Protein AF-A0A7S3XA42-F1 (afdb_monomer_lite)

Foldseek 3Di:
DDPPPPPPDDDFDDDDDDPDDDDDDDDDDDDDDDDDDPCVVVVVVVVVVLVVLVVVLVVLVVVLLVLLVVCVQVLNDDPVSVVVNVVSSVVNCVSDPDQQQLAQEAADPNVQPDDDPDPVPPDDDDDGGDQGNPAAKGWRSHDPDVVVSVVQVDQFKGWDTWMWHDDPHWKIKTKTKIATPCVVVDPPPPDDGIDIDIWIWTWHDPDSPDIDTHTDD

InterPro domains:
  IPR006843 Plastid lipid-associated protein/fibrillin conserved domain [PF04755] (119-216)
  IPR039633 Plastid-lipid-associated protein [PTHR31906] (11-215)

pLDDT: mean 70.9, std 21.38, range [19.89, 92.75]

Secondary structure (DSSP, 8-state):
-------------------------------------TTHHHHHHHHHHHHHHHHHHHHHHHHHHHHHHHTGGGTT--HHHHHHHHHHHHHHHHHS--S-TTTTSTT-TTTTT----SSTTSS---TT-PPPTT-EEEE------HHHHHGGG-SSEEEEEEEEEEETTTEEEEEEEEEEGGGGGS-TTSS-S-EEEEEEEEEEEEETTEEEEEE--

Sequence (217 aa):
MLITIVLTSTFVIPPLTPPCLQCRRASDCSLRVDDVPDGATDAVTESRDSLKAALERDALKGRLLRVCAACNRGFGASALDRASVDSLLDRLCRVDPCEEPTAGVTGSDAAERWVGRGLESAGWSDGTVANGPLDGVWRLVYTNATDVLSLDVNPVAGVGPISQEISLPDRVVNVIEFYPRALSLLPAGALPTTTRVRVGTRARARSPSRVGLTFET

Structure (mmCIF, N/CA/C/O backbone):
data_AF-A0A7S3XA42-F1
#
_entry.id   AF-A0A7S3XA42-F1
#
loop_
_atom_site.group_PDB
_atom_site.id
_atom_site.type_symbol
_atom_site.label_atom_id
_atom_site.label_alt_id
_atom_site.label_comp_id
_atom_site.label_asym_id
_atom_site.label_entity_id
_atom_site.label_seq_id
_atom_site.pdbx_PDB_ins_code
_atom_site.Cartn_x
_atom_site.Cartn_y
_atom_site.Cartn_z
_atom_site.occupancy
_atom_site.B_iso_or_equiv
_atom_site.auth_seq_id
_atom_site.auth_comp_id
_atom_site.auth_asym_id
_atom_site.auth_atom_id
_atom_site.pdbx_PDB_model_num
ATOM 1 N N . MET A 1 1 ? 4.410 -16.253 19.389 1.00 21.62 1 MET A N 1
ATOM 2 C CA . MET A 1 1 ? 3.315 -15.752 18.533 1.00 21.62 1 MET A CA 1
ATOM 3 C C . MET A 1 1 ? 3.965 -14.914 17.438 1.00 21.62 1 MET A C 1
ATOM 5 O O . MET A 1 1 ? 4.343 -13.781 17.691 1.00 21.62 1 MET A O 1
ATOM 9 N N . LEU A 1 2 ? 4.278 -15.539 16.297 1.00 19.89 2 LEU A N 1
ATOM 10 C CA . LEU A 1 2 ? 5.000 -14.905 15.188 1.00 19.89 2 LEU A CA 1
ATOM 11 C C . LEU A 1 2 ? 4.008 -14.034 14.408 1.00 19.89 2 LEU A C 1
ATOM 13 O O . LEU A 1 2 ? 3.182 -14.569 13.672 1.00 19.89 2 LEU A O 1
ATOM 17 N N . ILE A 1 3 ? 4.081 -12.712 14.554 1.00 21.81 3 ILE A N 1
ATOM 18 C CA . ILE A 1 3 ? 3.452 -11.805 13.590 1.00 21.81 3 ILE A CA 1
ATOM 19 C C . ILE A 1 3 ? 4.395 -11.777 12.388 1.00 21.81 3 ILE A C 1
ATOM 21 O O . ILE A 1 3 ? 5.352 -11.007 12.331 1.00 21.81 3 ILE A O 1
ATOM 25 N N . THR A 1 4 ? 4.187 -12.722 11.475 1.00 21.78 4 THR A N 1
ATOM 26 C CA . THR A 1 4 ? 4.874 -12.735 10.187 1.00 21.78 4 THR A CA 1
ATOM 27 C C . THR A 1 4 ? 4.132 -11.746 9.305 1.00 21.78 4 THR A C 1
ATOM 29 O O . THR A 1 4 ? 3.176 -12.129 8.641 1.00 21.78 4 THR A O 1
ATOM 32 N N . ILE A 1 5 ? 4.554 -10.480 9.302 1.00 27.75 5 ILE A N 1
ATOM 33 C CA . ILE A 1 5 ? 4.110 -9.528 8.279 1.00 27.75 5 ILE A CA 1
ATOM 34 C C . ILE A 1 5 ? 4.778 -9.976 6.977 1.00 27.75 5 ILE A C 1
ATOM 36 O O . ILE A 1 5 ? 5.885 -9.560 6.634 1.00 27.75 5 ILE A O 1
ATOM 40 N N . VAL A 1 6 ? 4.152 -10.939 6.299 1.00 24.28 6 VAL A N 1
ATOM 41 C CA . VAL A 1 6 ? 4.523 -11.321 4.943 1.00 24.28 6 VAL A CA 1
ATOM 42 C C . VAL A 1 6 ? 4.111 -10.142 4.074 1.00 24.28 6 VAL A C 1
ATOM 44 O O . VAL A 1 6 ? 2.935 -9.964 3.775 1.00 24.28 6 VAL A O 1
ATOM 47 N N . LEU A 1 7 ? 5.082 -9.318 3.688 1.00 31.20 7 LEU A N 1
ATOM 48 C CA . LEU A 1 7 ? 4.930 -8.361 2.597 1.00 31.20 7 LEU A CA 1
ATOM 49 C C . LEU A 1 7 ? 4.778 -9.165 1.296 1.00 31.20 7 LEU A C 1
ATOM 51 O O . LEU A 1 7 ? 5.714 -9.307 0.512 1.00 31.20 7 LEU A O 1
ATOM 55 N N . THR A 1 8 ? 3.608 -9.771 1.086 1.00 24.09 8 THR A N 1
ATOM 56 C CA . THR A 1 8 ? 3.192 -10.242 -0.232 1.00 24.09 8 THR A CA 1
ATOM 57 C C . THR A 1 8 ? 2.897 -9.006 -1.063 1.00 24.09 8 THR A C 1
ATOM 59 O O . THR A 1 8 ? 1.792 -8.483 -1.011 1.00 24.09 8 THR A O 1
ATOM 62 N N . SER A 1 9 ? 3.924 -8.526 -1.767 1.00 25.98 9 SER A N 1
ATOM 63 C CA . SER A 1 9 ? 3.833 -7.647 -2.937 1.00 25.98 9 SER A CA 1
ATOM 64 C C . SER A 1 9 ? 2.698 -6.612 -2.870 1.00 25.98 9 SER A C 1
ATOM 66 O O . SER A 1 9 ? 1.770 -6.618 -3.673 1.00 25.98 9 SER A O 1
ATOM 68 N N . THR A 1 10 ? 2.734 -5.723 -1.878 1.00 30.64 10 THR A N 1
ATOM 69 C CA . THR A 1 10 ? 1.810 -4.587 -1.847 1.00 30.64 10 THR A CA 1
ATOM 70 C C . THR A 1 10 ? 2.440 -3.480 -2.671 1.00 30.64 10 THR A C 1
ATOM 72 O O . THR A 1 10 ? 3.454 -2.918 -2.273 1.00 30.64 10 THR A O 1
ATOM 75 N N . PHE A 1 11 ? 1.884 -3.209 -3.848 1.00 31.48 11 PHE A N 1
ATOM 76 C CA . PHE A 1 11 ? 2.375 -2.164 -4.737 1.00 31.48 11 PHE A CA 1
ATOM 77 C C . PHE A 1 11 ? 2.282 -0.795 -4.055 1.00 31.48 11 PHE A C 1
ATOM 79 O O . PHE A 1 11 ? 1.278 -0.450 -3.426 1.00 31.48 11 PHE A O 1
ATOM 86 N N . VAL A 1 12 ? 3.369 -0.041 -4.165 1.00 39.38 12 VAL A N 1
ATOM 87 C CA . VAL A 1 12 ? 3.705 1.062 -3.272 1.00 39.38 12 VAL A CA 1
ATOM 88 C C . VAL A 1 12 ? 3.665 2.383 -4.038 1.00 39.38 12 VAL A C 1
ATOM 90 O O . VAL A 1 12 ? 4.156 2.456 -5.164 1.00 39.38 12 VAL A O 1
ATOM 93 N N . ILE A 1 13 ? 3.049 3.425 -3.471 1.00 30.12 13 ILE A N 1
ATOM 94 C CA . ILE A 1 13 ? 2.950 4.742 -4.119 1.00 30.12 13 ILE A CA 1
ATOM 95 C C . ILE A 1 13 ? 3.491 5.819 -3.163 1.00 30.12 13 ILE A C 1
ATOM 97 O O . ILE A 1 13 ? 2.940 5.961 -2.068 1.00 30.12 13 ILE A O 1
ATOM 101 N N . PRO A 1 14 ? 4.548 6.566 -3.543 1.00 31.27 14 PRO A N 1
ATOM 102 C CA . PRO A 1 14 ? 5.053 7.697 -2.763 1.00 31.27 14 PRO A CA 1
ATOM 103 C C . PRO A 1 14 ? 4.055 8.877 -2.756 1.00 31.27 14 PRO A C 1
ATOM 105 O O . PRO A 1 14 ? 3.145 8.928 -3.591 1.00 31.27 14 PRO A O 1
ATOM 108 N N . PRO A 1 15 ? 4.178 9.831 -1.812 1.00 29.17 15 PRO A N 1
ATOM 109 C CA . PRO A 1 15 ? 3.245 10.948 -1.681 1.00 29.17 15 PRO A CA 1
ATOM 110 C C . PRO A 1 15 ? 3.231 11.852 -2.926 1.00 29.17 15 PRO A C 1
ATOM 112 O O . PRO A 1 15 ? 4.264 12.320 -3.393 1.00 29.17 15 PRO A O 1
ATOM 115 N N . LEU A 1 16 ? 2.025 12.126 -3.434 1.00 27.78 16 LEU A N 1
ATOM 116 C CA . LEU A 1 16 ? 1.767 13.084 -4.508 1.00 27.78 16 LEU A CA 1
ATOM 117 C C . LEU A 1 16 ? 1.800 14.515 -3.952 1.00 27.78 16 LEU A C 1
ATOM 119 O O . LEU A 1 16 ? 0.832 14.963 -3.335 1.00 27.78 16 LEU A O 1
ATOM 123 N N . THR A 1 17 ? 2.868 15.259 -4.222 1.00 28.89 17 THR A N 1
ATOM 124 C CA . THR A 1 17 ? 2.806 16.726 -4.315 1.00 28.89 17 THR A CA 1
ATOM 125 C C . THR A 1 17 ? 2.560 17.104 -5.779 1.00 28.89 17 THR A C 1
ATOM 127 O O . THR A 1 17 ? 3.207 16.549 -6.668 1.00 28.89 17 THR A O 1
ATOM 130 N N . PRO A 1 18 ? 1.616 18.013 -6.081 1.00 27.61 18 PRO A N 1
ATOM 131 C CA . PRO A 1 18 ? 1.285 18.350 -7.460 1.00 27.61 18 PRO A CA 1
ATOM 132 C C . PRO A 1 18 ? 2.381 19.239 -8.065 1.00 27.61 18 PRO A C 1
ATOM 134 O O . PRO A 1 18 ? 2.732 20.249 -7.451 1.00 27.61 18 PRO A O 1
ATOM 137 N N . PRO A 1 19 ? 2.890 18.971 -9.280 1.00 31.61 19 PRO A N 1
ATOM 138 C CA . PRO A 1 19 ? 3.575 20.008 -10.022 1.00 31.61 19 PRO A CA 1
ATOM 139 C C . PRO A 1 19 ? 2.515 20.931 -10.625 1.00 31.61 19 PRO A C 1
ATOM 141 O O . PRO A 1 19 ? 1.762 20.569 -11.532 1.00 31.61 19 PRO A O 1
ATOM 144 N N . CYS A 1 20 ? 2.451 22.145 -10.089 1.00 24.27 20 CYS A N 1
ATOM 145 C CA . CYS A 1 20 ? 1.827 23.278 -10.747 1.00 24.27 20 CYS A CA 1
ATOM 146 C C . CYS A 1 20 ? 2.429 23.397 -12.156 1.00 24.27 20 CYS A C 1
ATOM 148 O O . CYS A 1 20 ? 3.615 23.684 -12.315 1.00 24.27 20 CYS A O 1
ATOM 150 N N . LEU A 1 21 ? 1.609 23.148 -13.176 1.00 26.91 21 LEU A N 1
ATOM 151 C CA . LEU A 1 21 ? 1.912 23.438 -14.573 1.00 26.91 21 LEU A CA 1
ATOM 152 C C . LEU A 1 21 ? 2.218 24.930 -14.711 1.00 26.91 21 LEU A C 1
ATOM 154 O O . LEU A 1 21 ? 1.308 25.758 -14.717 1.00 26.91 21 LEU A O 1
ATOM 158 N N . GLN A 1 22 ? 3.493 25.281 -14.845 1.00 28.38 22 GLN A N 1
ATOM 159 C CA . GLN A 1 22 ? 3.887 26.618 -15.260 1.00 28.38 22 GLN A CA 1
ATOM 160 C C . GLN A 1 22 ? 4.203 26.576 -16.753 1.00 28.38 22 GLN A C 1
ATOM 162 O O . GLN A 1 22 ? 5.289 26.192 -17.185 1.00 28.38 22 GLN A O 1
ATOM 167 N N . CYS A 1 23 ? 3.187 26.933 -17.540 1.00 26.86 23 CYS A N 1
ATOM 168 C CA . CYS A 1 23 ? 3.267 27.159 -18.976 1.00 26.86 23 CYS A CA 1
ATOM 169 C C . CYS A 1 23 ? 4.465 28.053 -19.324 1.00 26.86 23 CYS A C 1
ATOM 171 O O . CYS A 1 23 ? 4.468 29.243 -19.001 1.00 26.86 23 CYS A O 1
ATOM 173 N N . ARG A 1 24 ? 5.442 27.523 -20.064 1.00 29.02 24 ARG A N 1
ATOM 174 C CA . ARG A 1 24 ? 6.318 28.350 -20.900 1.00 29.02 24 ARG A CA 1
ATOM 175 C C . ARG A 1 24 ? 5.766 28.332 -22.321 1.00 29.02 24 ARG A C 1
ATOM 177 O O . ARG A 1 24 ? 5.721 27.289 -22.963 1.00 29.02 24 ARG A O 1
ATOM 184 N N . ARG A 1 25 ? 5.299 29.500 -22.775 1.00 32.44 25 ARG A N 1
ATOM 185 C CA . ARG A 1 25 ? 4.942 29.778 -24.172 1.00 32.44 25 ARG A CA 1
ATOM 186 C C . ARG A 1 25 ? 6.129 29.423 -25.071 1.00 32.44 25 ARG A C 1
ATOM 188 O O . ARG A 1 25 ? 7.202 29.994 -24.900 1.00 32.44 25 ARG A O 1
ATOM 195 N N . ALA A 1 26 ? 5.916 28.530 -26.031 1.00 34.66 26 ALA A N 1
ATOM 196 C CA . ALA A 1 26 ? 6.776 28.418 -27.197 1.00 34.66 26 ALA A CA 1
ATOM 197 C C . ALA A 1 26 ? 6.323 29.487 -28.202 1.00 34.66 26 ALA A C 1
ATOM 199 O O . ALA A 1 26 ? 5.218 29.400 -28.733 1.00 34.66 26 ALA A O 1
ATOM 200 N N . SER A 1 27 ? 7.144 30.516 -28.405 1.00 41.78 27 SER A N 1
ATOM 201 C CA . SER A 1 27 ? 7.043 31.389 -29.574 1.00 41.78 27 SER A CA 1
ATOM 202 C C . SER A 1 27 ? 8.108 30.964 -30.578 1.00 41.78 27 SER A C 1
ATOM 204 O O . SER A 1 27 ? 9.285 30.911 -30.237 1.00 41.78 27 SER A O 1
ATOM 206 N N . ASP A 1 28 ? 7.621 30.650 -31.777 1.00 41.75 28 ASP A N 1
ATOM 207 C CA . ASP A 1 28 ? 8.270 30.670 -33.087 1.00 41.75 28 ASP A CA 1
ATOM 208 C C . ASP A 1 28 ? 9.678 30.087 -33.231 1.00 41.75 28 ASP A C 1
ATOM 210 O O . ASP A 1 28 ? 10.680 30.787 -33.125 1.00 41.75 28 ASP A O 1
ATOM 214 N N . CYS A 1 29 ? 9.722 28.833 -33.689 1.00 32.19 29 CYS A N 1
ATOM 215 C CA . CYS A 1 29 ? 10.783 28.352 -34.570 1.00 32.19 29 CYS A CA 1
ATOM 216 C C . CYS A 1 29 ? 10.153 27.560 -35.725 1.00 32.19 29 CYS A C 1
ATOM 218 O O . CYS A 1 29 ? 9.750 26.410 -35.569 1.00 32.19 29 CYS A O 1
ATOM 220 N N . SER A 1 30 ? 10.066 28.196 -36.895 1.00 43.03 30 SER A N 1
ATOM 221 C CA . SER A 1 30 ? 9.793 27.539 -38.177 1.00 43.03 30 SER A CA 1
ATOM 222 C C . SER A 1 30 ? 10.995 26.662 -38.547 1.00 43.03 30 SER A C 1
ATOM 224 O O . SER A 1 30 ? 11.994 27.170 -39.060 1.00 43.03 30 SER A O 1
ATOM 226 N N . LEU A 1 31 ? 10.905 25.357 -38.297 1.00 36.78 31 LEU A N 1
ATOM 227 C CA . LEU A 1 31 ? 11.882 24.370 -38.758 1.00 36.78 31 LEU A CA 1
ATOM 228 C C . LEU A 1 31 ? 11.494 23.875 -40.155 1.00 36.78 31 LEU A C 1
ATOM 230 O O . LEU A 1 31 ? 10.422 23.306 -40.355 1.00 36.78 31 LEU A O 1
ATOM 234 N N . ARG A 1 32 ? 12.381 24.129 -41.122 1.00 46.41 32 ARG A N 1
ATOM 235 C CA . ARG A 1 32 ? 12.355 23.490 -42.438 1.00 46.41 32 ARG A CA 1
ATOM 236 C C . ARG A 1 32 ? 12.608 21.992 -42.262 1.00 46.41 32 ARG A C 1
ATOM 238 O O . ARG A 1 32 ? 13.453 21.601 -41.461 1.00 46.41 32 ARG A O 1
ATOM 245 N N . VAL A 1 33 ? 11.840 21.187 -42.989 1.00 49.00 33 VAL A N 1
ATOM 246 C CA . VAL A 1 33 ? 11.991 19.732 -43.052 1.00 49.00 33 VAL A CA 1
ATOM 247 C C . VAL A 1 33 ? 13.059 19.441 -44.099 1.00 49.00 33 VAL A C 1
ATOM 249 O O . VAL A 1 33 ? 12.748 19.393 -45.285 1.00 49.00 33 VAL A O 1
ATOM 252 N N . ASP A 1 34 ? 14.303 19.316 -43.652 1.00 47.53 34 ASP A N 1
ATOM 253 C CA . ASP A 1 34 ? 15.366 18.678 -44.426 1.00 47.53 34 ASP A CA 1
ATOM 254 C C . ASP A 1 34 ? 15.486 17.209 -43.974 1.00 47.53 34 ASP A C 1
ATOM 256 O O . ASP A 1 34 ? 15.201 16.881 -42.819 1.00 47.53 34 ASP A O 1
ATOM 260 N N . ASP A 1 35 ? 15.827 16.344 -44.929 1.00 53.81 35 ASP A N 1
ATOM 261 C CA . ASP A 1 35 ? 15.721 14.880 -44.931 1.00 53.81 35 ASP A CA 1
ATOM 262 C C . ASP A 1 35 ? 15.958 14.166 -43.585 1.00 53.81 35 ASP A C 1
ATOM 264 O O . ASP A 1 35 ? 17.008 14.283 -42.951 1.00 53.81 35 ASP A O 1
ATOM 268 N N . VAL A 1 36 ? 14.966 13.364 -43.176 1.00 54.94 36 VAL A N 1
ATOM 269 C CA . VAL A 1 36 ? 14.991 12.542 -41.959 1.00 54.94 36 VAL A CA 1
ATOM 270 C C . VAL A 1 36 ? 15.883 11.315 -42.202 1.00 54.94 36 VAL A C 1
ATOM 272 O O . VAL A 1 36 ? 15.534 10.485 -43.042 1.00 54.94 36 VAL A O 1
ATOM 275 N N . PRO A 1 37 ? 17.013 11.150 -41.487 1.00 55.47 37 PRO A N 1
ATOM 276 C CA . PRO A 1 37 ? 17.785 9.915 -41.546 1.00 55.47 37 PRO A CA 1
ATOM 277 C C . PRO A 1 37 ? 16.971 8.763 -40.938 1.00 55.47 37 PRO A C 1
ATOM 279 O O . PRO A 1 37 ? 16.331 8.939 -39.903 1.00 55.47 37 PRO A O 1
ATOM 282 N N . ASP A 1 38 ? 17.043 7.582 -41.553 1.00 57.44 38 ASP A N 1
ATOM 283 C CA . ASP A 1 38 ? 16.249 6.366 -41.265 1.00 57.44 38 ASP A CA 1
ATOM 284 C C . ASP A 1 38 ? 16.272 5.903 -39.782 1.00 57.44 38 ASP A C 1
ATOM 286 O O . ASP A 1 38 ? 15.418 5.145 -39.344 1.00 57.44 38 ASP A O 1
ATOM 290 N N . GLY A 1 39 ? 17.221 6.389 -38.967 1.00 57.53 39 GLY A N 1
ATOM 291 C CA . GLY A 1 39 ? 17.308 6.116 -37.521 1.00 57.53 39 GLY A CA 1
ATOM 292 C C . GLY A 1 39 ? 16.578 7.114 -36.605 1.00 57.53 39 GLY A C 1
ATOM 293 O O . GLY A 1 39 ? 16.476 6.886 -35.400 1.00 57.53 39 GLY A O 1
ATOM 294 N N . ALA A 1 40 ? 16.069 8.232 -37.129 1.00 58.44 40 ALA A N 1
ATOM 295 C CA . ALA A 1 40 ? 15.339 9.226 -36.334 1.00 58.44 40 ALA A CA 1
ATOM 296 C C . ALA A 1 40 ? 13.892 8.792 -36.029 1.00 58.44 40 ALA A C 1
ATOM 298 O O . ALA A 1 40 ? 13.313 9.216 -35.028 1.00 58.44 40 ALA A O 1
ATOM 299 N N . THR A 1 41 ? 13.311 7.919 -36.853 1.00 63.59 41 THR A N 1
ATOM 300 C CA . THR A 1 41 ? 11.976 7.339 -36.643 1.00 63.59 41 THR A CA 1
ATOM 301 C C . THR A 1 41 ? 11.934 6.363 -35.468 1.00 63.59 41 THR A C 1
ATOM 303 O O . THR A 1 41 ? 10.941 6.344 -34.734 1.00 63.59 41 THR A O 1
ATOM 306 N N . ASP A 1 42 ? 13.017 5.626 -35.225 1.00 74.00 42 ASP A N 1
ATOM 307 C CA . ASP A 1 42 ? 13.095 4.637 -34.144 1.00 74.00 42 ASP A CA 1
ATOM 308 C C . ASP A 1 42 ? 13.187 5.319 -32.772 1.00 74.00 42 ASP A C 1
ATOM 310 O O . ASP A 1 42 ? 12.373 5.051 -31.887 1.00 74.00 42 ASP A O 1
ATOM 314 N N . ALA A 1 43 ? 14.066 6.317 -32.626 1.00 77.00 43 ALA A N 1
ATOM 315 C CA . ALA A 1 43 ? 14.223 7.070 -31.376 1.00 77.00 43 ALA A CA 1
ATOM 316 C C . ALA A 1 43 ? 12.957 7.857 -30.972 1.00 77.00 43 ALA A C 1
ATOM 318 O O . ALA A 1 43 ? 12.613 7.963 -29.788 1.00 77.00 43 ALA A O 1
ATOM 319 N N . VAL A 1 44 ? 12.230 8.407 -31.953 1.00 83.06 44 VAL A N 1
ATOM 320 C CA . VAL A 1 44 ? 10.946 9.089 -31.716 1.00 83.06 44 VAL A CA 1
ATOM 321 C C . VAL A 1 44 ? 9.871 8.090 -31.282 1.00 83.06 44 VAL A C 1
ATOM 323 O O . VAL A 1 44 ? 9.076 8.394 -30.387 1.00 83.06 44 VAL A O 1
ATOM 326 N N . THR A 1 45 ? 9.858 6.891 -31.870 1.00 84.62 45 THR A N 1
ATOM 327 C CA . THR A 1 45 ? 8.913 5.825 -31.512 1.00 84.62 45 THR A CA 1
ATOM 328 C C . THR A 1 45 ? 9.165 5.321 -30.090 1.00 84.62 45 THR A C 1
ATOM 330 O O . THR A 1 45 ? 8.231 5.293 -29.288 1.00 84.62 45 THR A O 1
ATOM 333 N N . GLU A 1 46 ? 10.420 5.053 -29.726 1.00 83.50 46 GLU A N 1
ATOM 334 C CA . GLU A 1 46 ? 10.816 4.651 -28.368 1.00 83.50 46 GLU A CA 1
ATOM 335 C C . GLU A 1 46 ? 10.455 5.706 -27.312 1.00 83.50 46 GLU A C 1
ATOM 337 O O . GLU A 1 46 ? 9.910 5.385 -26.249 1.00 83.50 46 GLU A O 1
ATOM 342 N N . SER A 1 47 ? 10.702 6.985 -27.612 1.00 81.81 47 SER A N 1
ATOM 343 C CA . SER A 1 47 ? 10.365 8.098 -26.715 1.00 81.81 47 SER A CA 1
ATOM 344 C C . SER A 1 47 ? 8.854 8.212 -26.496 1.00 81.81 47 SER A C 1
ATOM 346 O O . SER A 1 47 ? 8.387 8.393 -25.367 1.00 81.81 47 SER A O 1
ATOM 348 N N . ARG A 1 48 ? 8.065 8.069 -27.568 1.00 85.50 48 ARG A N 1
ATOM 349 C CA . ARG A 1 48 ? 6.598 8.088 -27.507 1.00 85.50 48 ARG A CA 1
ATOM 350 C C . ARG A 1 48 ? 6.057 6.916 -26.693 1.00 85.50 48 ARG A C 1
ATOM 352 O O . ARG A 1 48 ? 5.153 7.107 -25.879 1.00 85.50 48 ARG A O 1
ATOM 359 N N . ASP A 1 49 ? 6.592 5.721 -26.906 1.00 86.06 49 ASP A N 1
ATOM 360 C CA . ASP A 1 49 ? 6.128 4.512 -26.232 1.00 86.06 49 ASP A CA 1
ATOM 361 C C . ASP A 1 49 ? 6.499 4.539 -24.738 1.00 86.06 49 ASP A C 1
ATOM 363 O O . ASP A 1 49 ? 5.668 4.209 -23.888 1.00 86.06 49 ASP A O 1
ATOM 367 N N . SER A 1 50 ? 7.676 5.076 -24.399 1.00 82.56 50 SER A N 1
ATOM 368 C CA . SER A 1 50 ? 8.094 5.339 -23.015 1.00 82.56 50 SER A CA 1
ATOM 369 C C . SER A 1 50 ? 7.173 6.338 -22.306 1.00 82.56 50 SER A C 1
ATOM 371 O O . SER A 1 50 ? 6.741 6.101 -21.173 1.00 82.56 50 SER A O 1
ATOM 373 N N . LEU A 1 51 ? 6.814 7.440 -22.977 1.00 84.69 51 LEU A N 1
ATOM 374 C CA . LEU A 1 51 ? 5.871 8.428 -22.446 1.00 84.69 51 LEU A CA 1
ATOM 375 C C . LEU A 1 51 ? 4.475 7.824 -22.252 1.00 84.69 51 LEU A C 1
ATOM 377 O O . LEU A 1 51 ? 3.839 8.042 -21.221 1.00 84.69 51 LEU A O 1
ATOM 381 N N . LYS A 1 52 ? 4.002 7.035 -23.220 1.00 88.75 52 LYS A N 1
ATOM 382 C CA . LYS A 1 52 ? 2.716 6.338 -23.136 1.00 88.75 52 LYS A CA 1
ATOM 383 C C . LYS A 1 52 ? 2.679 5.380 -21.943 1.00 88.75 52 LYS A C 1
ATOM 385 O O . LYS A 1 52 ? 1.706 5.402 -21.192 1.00 88.75 52 LYS A O 1
ATOM 390 N N . ALA A 1 53 ? 3.738 4.597 -21.735 1.00 84.88 53 ALA A N 1
ATOM 391 C CA . ALA A 1 53 ? 3.859 3.705 -20.585 1.00 84.88 53 ALA A CA 1
ATOM 392 C C . ALA A 1 53 ? 3.866 4.481 -19.257 1.00 84.88 53 ALA A C 1
ATOM 394 O O . ALA A 1 53 ? 3.235 4.057 -18.287 1.00 84.88 53 ALA A O 1
ATOM 395 N N . ALA A 1 54 ? 4.526 5.644 -19.210 1.00 84.12 54 ALA A N 1
ATOM 396 C CA . ALA A 1 54 ? 4.521 6.497 -18.026 1.00 84.12 54 ALA A CA 1
ATOM 397 C C . ALA A 1 54 ? 3.129 7.050 -17.696 1.00 84.12 54 ALA A C 1
ATOM 399 O O . ALA A 1 54 ? 2.685 6.950 -16.554 1.00 84.12 54 ALA A O 1
ATOM 400 N N . LEU A 1 55 ? 2.402 7.543 -18.699 1.00 87.69 55 LEU A N 1
ATOM 401 C CA . LEU A 1 55 ? 1.031 8.023 -18.521 1.00 87.69 55 LEU A CA 1
ATOM 402 C C . LEU A 1 55 ? 0.075 6.902 -18.096 1.00 87.69 55 LEU A C 1
ATOM 404 O O . LEU A 1 55 ? -0.778 7.113 -17.233 1.00 87.69 55 LEU A O 1
ATOM 408 N N . GLU A 1 56 ? 0.214 5.705 -18.674 1.00 89.94 56 GLU A N 1
ATOM 409 C CA . GLU A 1 56 ? -0.586 4.543 -18.278 1.00 89.94 56 GLU A CA 1
ATOM 410 C C . GLU A 1 56 ? -0.318 4.153 -16.821 1.00 89.94 56 GLU A C 1
ATOM 412 O O . GLU A 1 56 ? -1.261 3.956 -16.049 1.00 89.94 56 GLU A O 1
ATOM 417 N N . ARG A 1 57 ? 0.955 4.105 -16.419 1.00 86.88 57 ARG A N 1
ATOM 418 C CA . ARG A 1 57 ? 1.363 3.845 -15.036 1.00 86.88 57 ARG A CA 1
ATOM 419 C C . ARG A 1 57 ? 0.742 4.845 -14.067 1.00 86.88 57 ARG A C 1
ATOM 421 O O . ARG A 1 57 ? 0.169 4.435 -13.059 1.00 86.88 57 ARG A O 1
ATOM 428 N N . ASP A 1 58 ? 0.824 6.136 -14.367 1.00 87.50 58 ASP A N 1
ATOM 429 C CA . ASP A 1 58 ? 0.309 7.187 -13.488 1.00 87.50 58 ASP A CA 1
ATOM 430 C C . ASP A 1 58 ? -1.220 7.141 -13.390 1.00 87.50 58 ASP A C 1
ATOM 432 O O . ASP A 1 58 ? -1.788 7.284 -12.304 1.00 87.50 58 ASP A O 1
ATOM 436 N N . ALA A 1 59 ? -1.902 6.843 -14.500 1.00 90.56 59 ALA A N 1
ATOM 437 C CA . ALA A 1 59 ? -3.344 6.627 -14.512 1.00 90.56 59 ALA A CA 1
ATOM 438 C C . ALA A 1 59 ? -3.754 5.417 -13.654 1.00 90.56 59 ALA A C 1
ATOM 440 O O . ALA A 1 59 ? -4.741 5.488 -12.910 1.00 90.56 59 ALA A O 1
ATOM 441 N N . LEU A 1 60 ? -2.995 4.318 -13.720 1.00 88.25 60 LEU A N 1
ATOM 442 C CA . LEU A 1 60 ? -3.213 3.124 -12.902 1.00 88.25 60 LEU A CA 1
ATOM 443 C C . LEU A 1 60 ? -2.956 3.397 -11.416 1.00 88.25 60 LEU A C 1
ATOM 445 O O . LEU A 1 60 ? -3.813 3.066 -10.596 1.00 88.25 60 LEU A O 1
ATOM 449 N N . LYS A 1 61 ? -1.849 4.067 -11.069 1.00 87.69 61 LYS A N 1
ATOM 450 C CA . LYS A 1 61 ? -1.535 4.493 -9.691 1.00 87.69 61 LYS A CA 1
ATOM 451 C C . LYS A 1 61 ? -2.630 5.395 -9.128 1.00 87.69 61 LYS A C 1
ATOM 453 O O . LYS A 1 61 ? -3.142 5.147 -8.038 1.00 87.69 61 LYS A O 1
ATOM 458 N N . GLY A 1 62 ? -3.060 6.395 -9.897 1.00 88.25 62 GLY A N 1
ATOM 459 C CA . GLY A 1 62 ? -4.146 7.291 -9.506 1.00 88.25 62 GLY A CA 1
ATOM 460 C C . GLY A 1 62 ? -5.473 6.558 -9.293 1.00 88.25 62 GLY A C 1
ATOM 461 O O . GLY A 1 62 ? -6.190 6.845 -8.333 1.00 88.25 62 GLY A O 1
ATOM 462 N N . ARG A 1 63 ? -5.807 5.582 -10.148 1.00 92.75 63 ARG A N 1
ATOM 463 C CA . ARG A 1 63 ? -7.016 4.761 -9.978 1.00 92.75 63 ARG A CA 1
ATOM 464 C C . ARG A 1 63 ? -6.920 3.856 -8.748 1.00 92.75 63 ARG A C 1
ATOM 466 O O . ARG A 1 63 ? -7.886 3.804 -7.992 1.00 92.75 63 ARG A O 1
ATOM 473 N N . LEU A 1 64 ? -5.775 3.211 -8.523 1.00 88.81 64 LEU A N 1
ATOM 474 C CA . LEU A 1 64 ? -5.523 2.381 -7.343 1.00 88.81 64 LEU A CA 1
ATOM 475 C C . LEU A 1 64 ? -5.719 3.188 -6.055 1.00 88.81 64 LEU A C 1
ATOM 477 O O . LEU A 1 64 ? -6.508 2.788 -5.205 1.00 88.81 64 LEU A O 1
ATOM 481 N N . LEU A 1 65 ? -5.099 4.368 -5.945 1.00 89.19 65 LEU A N 1
ATOM 482 C CA . LEU A 1 65 ? -5.246 5.230 -4.766 1.00 89.19 65 LEU A CA 1
ATOM 483 C C . LEU A 1 65 ? -6.698 5.631 -4.495 1.00 89.19 65 LEU A C 1
ATOM 485 O O . LEU A 1 65 ? -7.111 5.657 -3.339 1.00 89.19 65 LEU A O 1
ATOM 489 N N . ARG A 1 66 ? -7.485 5.918 -5.539 1.00 90.19 66 ARG A N 1
ATOM 490 C CA . ARG A 1 66 ? -8.908 6.263 -5.385 1.00 90.19 66 ARG A CA 1
ATOM 491 C C . ARG A 1 66 ? -9.722 5.102 -4.820 1.00 90.19 66 ARG A C 1
ATOM 493 O O . ARG A 1 66 ? -10.522 5.324 -3.918 1.00 90.19 66 ARG A O 1
ATOM 500 N N . VAL A 1 67 ? -9.509 3.884 -5.322 1.00 88.56 67 VAL A N 1
ATOM 501 C CA . VAL A 1 67 ? -10.200 2.690 -4.804 1.00 88.56 67 VAL A CA 1
ATOM 502 C C . VAL A 1 67 ? -9.769 2.421 -3.360 1.00 88.56 67 VAL A C 1
ATOM 504 O O . VAL A 1 67 ? -10.615 2.277 -2.479 1.00 88.56 67 VAL A O 1
ATOM 507 N N . CYS A 1 68 ? -8.465 2.451 -3.078 1.00 88.44 68 CYS A N 1
ATOM 508 C CA . CYS A 1 68 ? -7.932 2.226 -1.734 1.00 88.44 68 CYS A CA 1
ATOM 509 C C . CYS A 1 68 ? -8.435 3.259 -0.712 1.00 88.44 68 CYS A C 1
ATOM 511 O O . CYS A 1 68 ? -8.730 2.897 0.429 1.00 88.44 68 CYS A O 1
ATOM 513 N N . ALA A 1 69 ? -8.590 4.524 -1.120 1.00 86.81 69 ALA A N 1
ATOM 514 C CA . ALA A 1 69 ? -9.126 5.587 -0.271 1.00 86.81 69 ALA A CA 1
ATOM 515 C C . ALA A 1 69 ? -10.568 5.310 0.190 1.00 86.81 69 ALA A C 1
ATOM 517 O O . ALA A 1 69 ? -10.917 5.653 1.318 1.00 86.81 69 ALA A O 1
ATOM 518 N N . ALA A 1 70 ? -11.387 4.647 -0.634 1.00 86.69 70 ALA A N 1
ATOM 519 C CA . ALA A 1 70 ? -12.753 4.264 -0.270 1.00 86.69 70 ALA A CA 1
ATOM 520 C C . ALA A 1 70 ? -12.816 3.025 0.648 1.00 86.69 70 ALA A C 1
ATOM 522 O O . ALA A 1 70 ? -13.780 2.845 1.384 1.00 86.69 70 ALA A O 1
ATOM 523 N N . CYS A 1 71 ? -11.779 2.182 0.643 1.00 84.62 71 CYS A N 1
ATOM 524 C CA . CYS A 1 71 ? -11.787 0.872 1.301 1.00 84.62 71 CYS A CA 1
ATOM 525 C C . CYS A 1 71 ? -11.350 0.881 2.777 1.00 84.62 71 CYS A C 1
ATOM 527 O O . CYS A 1 71 ? -11.249 -0.192 3.379 1.00 84.62 71 CYS A O 1
ATOM 529 N N . ASN A 1 72 ? -11.006 2.045 3.350 1.00 84.38 72 ASN A N 1
ATOM 530 C CA . ASN A 1 72 ? -10.341 2.162 4.657 1.00 84.38 72 ASN A CA 1
ATOM 531 C C . ASN A 1 72 ? -9.195 1.138 4.797 1.00 84.38 72 ASN A C 1
ATOM 533 O O . ASN A 1 72 ? -9.207 0.291 5.682 1.00 84.38 72 ASN A O 1
ATOM 537 N N . ARG A 1 73 ? -8.236 1.143 3.862 1.00 85.00 73 ARG A N 1
ATOM 538 C CA . ARG A 1 73 ? -7.079 0.220 3.846 1.00 85.00 73 ARG A CA 1
ATOM 539 C C . ARG A 1 73 ? -7.417 -1.277 3.807 1.00 85.00 73 ARG A C 1
ATOM 541 O O . ARG A 1 73 ? -6.545 -2.093 4.076 1.00 85.00 73 ARG A O 1
ATOM 548 N N . GLY A 1 74 ? -8.643 -1.639 3.441 1.00 84.25 74 GLY A N 1
ATOM 549 C CA . GLY A 1 74 ? -9.101 -3.026 3.359 1.00 84.25 74 GLY A CA 1
ATOM 550 C C . GLY A 1 74 ? -10.085 -3.418 4.460 1.00 84.25 74 GLY A C 1
ATOM 551 O O . GLY A 1 74 ? -10.846 -4.362 4.260 1.00 84.25 74 GLY A O 1
ATOM 552 N N . PHE A 1 75 ? -10.160 -2.665 5.568 1.00 82.75 75 PHE A N 1
ATOM 553 C CA . PHE A 1 75 ? -11.088 -2.947 6.675 1.00 82.75 75 PHE A CA 1
ATOM 554 C C . PHE A 1 75 ? -12.562 -2.860 6.252 1.00 82.75 75 PHE A C 1
ATOM 556 O O . PHE A 1 75 ? -13.399 -3.577 6.791 1.00 82.75 75 PHE A O 1
ATOM 563 N N . GLY A 1 76 ? -12.877 -2.006 5.273 1.00 82.94 76 GLY A N 1
ATOM 564 C CA . GLY A 1 76 ? -14.227 -1.843 4.725 1.00 82.94 76 GLY A CA 1
ATOM 565 C C . GLY A 1 76 ? -14.410 -2.398 3.311 1.00 82.94 76 GLY A C 1
ATOM 566 O O . GLY A 1 76 ? -15.454 -2.163 2.714 1.00 82.94 76 GLY A O 1
ATOM 567 N N . ALA A 1 77 ? -13.411 -3.084 2.745 1.00 88.81 77 ALA A N 1
ATOM 568 C CA . ALA A 1 77 ? -13.447 -3.502 1.343 1.00 88.81 77 ALA A CA 1
ATOM 569 C C . ALA A 1 77 ? -14.447 -4.645 1.112 1.00 88.81 77 ALA A C 1
ATOM 571 O O . ALA A 1 77 ? -14.355 -5.697 1.758 1.00 88.81 77 ALA A O 1
ATOM 572 N N . SER A 1 78 ? -15.351 -4.476 0.143 1.00 90.44 78 SER A N 1
ATOM 573 C CA . SER A 1 78 ? -16.213 -5.552 -0.355 1.00 90.44 78 SER A CA 1
ATOM 574 C C . SER A 1 78 ? -15.423 -6.561 -1.199 1.00 90.44 78 SER A C 1
ATOM 576 O O . SER A 1 78 ? -14.289 -6.309 -1.603 1.00 90.44 78 SER A O 1
ATOM 578 N N . ALA A 1 79 ? -16.018 -7.716 -1.518 1.00 90.62 79 ALA A N 1
ATOM 579 C CA . ALA A 1 79 ? -15.387 -8.681 -2.426 1.00 90.62 79 ALA A CA 1
ATOM 580 C C . ALA A 1 79 ? -15.098 -8.079 -3.817 1.00 90.62 79 ALA A C 1
ATOM 582 O O . ALA A 1 79 ? -14.079 -8.398 -4.427 1.00 90.62 79 ALA A O 1
ATOM 583 N N . LEU A 1 80 ? -15.965 -7.175 -4.287 1.00 92.25 80 LEU A N 1
ATOM 584 C CA . LEU A 1 80 ? -15.800 -6.476 -5.559 1.00 92.25 80 LEU A CA 1
ATOM 585 C C . LEU A 1 80 ? -14.666 -5.443 -5.504 1.00 92.25 80 LEU A C 1
ATOM 587 O O . LEU A 1 80 ? -13.895 -5.335 -6.458 1.00 92.25 80 LEU A O 1
ATOM 591 N N . ASP A 1 81 ? -14.518 -4.734 -4.383 1.00 90.31 81 ASP A N 1
ATOM 592 C CA . ASP A 1 81 ? -13.403 -3.801 -4.187 1.00 90.31 81 ASP A CA 1
ATOM 593 C C . ASP A 1 81 ? -12.067 -4.540 -4.180 1.00 90.31 81 ASP A C 1
ATOM 595 O O . ASP A 1 81 ? -11.127 -4.114 -4.848 1.00 90.31 81 ASP A O 1
ATOM 599 N N . ARG A 1 82 ? -12.000 -5.690 -3.493 1.00 89.38 82 ARG A N 1
ATOM 600 C CA . ARG A 1 82 ? -10.795 -6.533 -3.454 1.00 89.38 82 ARG A CA 1
ATOM 601 C C . ARG A 1 82 ? -10.389 -6.982 -4.852 1.00 89.38 82 ARG A C 1
ATOM 603 O O . ARG A 1 82 ? -9.267 -6.719 -5.264 1.00 89.38 82 ARG A O 1
ATOM 610 N N . ALA A 1 83 ? -11.328 -7.547 -5.614 1.00 90.94 83 ALA A N 1
ATOM 611 C CA . ALA A 1 83 ? -11.075 -7.965 -6.992 1.00 90.94 83 ALA A CA 1
ATOM 612 C C . ALA A 1 83 ? -10.636 -6.792 -7.891 1.00 90.94 83 ALA A C 1
ATOM 614 O O . ALA A 1 83 ? -9.788 -6.954 -8.769 1.00 90.94 83 ALA A O 1
ATOM 615 N N . SER A 1 84 ? -11.192 -5.597 -7.663 1.00 91.69 84 SER A N 1
ATOM 616 C CA . SER A 1 84 ? -10.814 -4.387 -8.399 1.00 91.69 84 SER A CA 1
ATOM 617 C C . SER A 1 84 ? -9.390 -3.937 -8.073 1.00 91.69 84 SER A C 1
ATOM 619 O O . SER A 1 84 ? -8.643 -3.578 -8.983 1.00 91.69 84 SER A O 1
ATOM 621 N N . VAL A 1 85 ? -9.003 -3.965 -6.794 1.00 90.12 85 VAL A N 1
ATOM 622 C CA . VAL A 1 85 ? -7.635 -3.661 -6.357 1.00 90.12 85 VAL A CA 1
ATOM 623 C C . VAL A 1 85 ? -6.656 -4.679 -6.933 1.00 90.12 85 VAL A C 1
ATOM 625 O O . VAL A 1 85 ? -5.693 -4.267 -7.574 1.00 90.12 85 VAL A O 1
ATOM 628 N N . ASP A 1 86 ? -6.934 -5.976 -6.801 1.00 89.75 86 ASP A N 1
ATOM 629 C CA . ASP A 1 86 ? -6.071 -7.048 -7.310 1.00 89.75 86 ASP A CA 1
ATOM 630 C C . ASP A 1 86 ? -5.851 -6.910 -8.828 1.00 89.75 86 ASP A C 1
ATOM 632 O O . ASP A 1 86 ? -4.719 -6.933 -9.308 1.00 89.75 86 ASP A O 1
ATOM 636 N N . SER A 1 87 ? -6.915 -6.622 -9.589 1.00 91.81 87 SER A N 1
ATOM 637 C CA . SER A 1 87 ? -6.816 -6.369 -11.032 1.00 91.81 87 SER A CA 1
ATOM 638 C C . SER A 1 87 ? -5.947 -5.150 -11.379 1.00 91.81 87 SER A C 1
ATOM 640 O O . SER A 1 87 ? -5.223 -5.159 -12.380 1.00 91.81 87 SER A O 1
ATOM 642 N N . LEU A 1 88 ? -6.008 -4.079 -10.581 1.00 90.44 88 LEU A N 1
ATOM 643 C CA . LEU A 1 88 ? -5.174 -2.892 -10.786 1.00 90.44 88 LEU A CA 1
ATOM 644 C C . LEU A 1 88 ? -3.707 -3.174 -10.464 1.00 90.44 88 LEU A C 1
ATOM 646 O O . LEU A 1 88 ? -2.843 -2.723 -11.217 1.00 90.44 88 LEU A O 1
ATOM 650 N N . LEU A 1 89 ? -3.434 -3.927 -9.395 1.00 87.38 89 LEU A N 1
ATOM 651 C CA . LEU A 1 89 ? -2.084 -4.351 -9.019 1.00 87.38 89 LEU A CA 1
ATOM 652 C C . LEU A 1 89 ? -1.465 -5.219 -10.120 1.00 87.38 89 LEU A C 1
ATOM 654 O O . LEU A 1 89 ? -0.369 -4.913 -10.582 1.00 87.38 89 LEU A O 1
ATOM 658 N N . ASP A 1 90 ? -2.200 -6.210 -10.629 1.00 87.69 90 ASP A N 1
ATOM 659 C CA . ASP A 1 90 ? -1.744 -7.082 -11.719 1.00 87.69 90 ASP A CA 1
ATOM 660 C C . ASP A 1 90 ? -1.361 -6.304 -12.981 1.00 87.69 90 ASP A C 1
ATOM 662 O O . ASP A 1 90 ? -0.371 -6.615 -13.647 1.00 87.69 90 ASP A O 1
ATOM 666 N N . ARG A 1 91 ? -2.142 -5.277 -13.332 1.00 90.62 91 ARG A N 1
ATOM 667 C CA . ARG A 1 91 ? -1.834 -4.406 -14.475 1.00 90.62 91 ARG A CA 1
ATOM 668 C C . ARG A 1 91 ? -0.609 -3.547 -14.208 1.00 90.62 91 ARG A C 1
ATOM 670 O O . ARG A 1 91 ? 0.226 -3.384 -15.093 1.00 90.62 91 ARG A O 1
ATOM 677 N N . LEU A 1 92 ? -0.497 -3.008 -13.001 1.00 86.44 92 LEU A N 1
ATOM 678 C CA . LEU A 1 92 ? 0.594 -2.124 -12.626 1.00 86.44 92 LEU A CA 1
ATOM 679 C C . LEU A 1 92 ? 1.936 -2.873 -12.573 1.00 86.44 92 LEU A C 1
ATOM 681 O O . LEU A 1 92 ? 2.921 -2.359 -13.094 1.00 86.44 92 LEU A O 1
ATOM 685 N N . CYS A 1 93 ? 1.949 -4.124 -12.101 1.00 84.38 93 CYS A N 1
ATOM 686 C CA . CYS A 1 93 ? 3.115 -5.015 -12.146 1.00 84.38 93 CYS A CA 1
ATOM 687 C C . CYS A 1 93 ? 3.655 -5.252 -13.565 1.00 84.38 93 CYS A C 1
ATOM 689 O O . CYS A 1 93 ? 4.849 -5.487 -13.730 1.00 84.38 93 CYS A O 1
ATOM 691 N N . ARG A 1 94 ? 2.800 -5.186 -14.594 1.00 84.69 94 ARG A N 1
ATOM 692 C CA . ARG A 1 94 ? 3.218 -5.348 -15.998 1.00 84.69 94 ARG A CA 1
ATOM 693 C C . ARG A 1 94 ? 3.824 -4.077 -16.588 1.00 84.69 94 ARG A C 1
ATOM 695 O O . ARG A 1 94 ? 4.687 -4.171 -17.450 1.00 84.69 94 ARG A O 1
ATOM 702 N N . VAL A 1 95 ? 3.350 -2.906 -16.159 1.00 82.62 95 VAL A N 1
ATOM 703 C CA . VAL A 1 95 ? 3.742 -1.598 -16.724 1.00 82.62 95 VAL A CA 1
ATOM 704 C C . VAL A 1 95 ? 4.895 -0.950 -15.943 1.00 82.62 95 VAL A C 1
ATOM 706 O O . VAL A 1 95 ? 5.640 -0.132 -16.482 1.00 82.62 95 VAL A O 1
ATOM 709 N N . ASP A 1 96 ? 5.051 -1.294 -14.667 1.00 78.00 96 ASP A N 1
ATOM 710 C CA . ASP A 1 96 ? 6.086 -0.767 -13.773 1.00 78.00 96 ASP A CA 1
ATOM 711 C C . ASP A 1 96 ? 6.686 -1.898 -12.925 1.00 78.00 96 ASP A C 1
ATOM 713 O O . ASP A 1 96 ? 6.472 -1.947 -11.711 1.00 78.00 96 ASP A O 1
ATOM 717 N N . PRO A 1 97 ? 7.406 -2.851 -13.545 1.00 78.12 97 PRO A N 1
ATOM 718 C CA . PRO A 1 97 ? 8.079 -3.896 -12.794 1.00 78.12 97 PRO A CA 1
ATOM 719 C C . PRO A 1 97 ? 9.170 -3.298 -11.890 1.00 78.12 97 PRO A C 1
ATOM 721 O O . PRO A 1 97 ? 9.892 -2.360 -12.256 1.00 78.12 97 PRO A O 1
ATOM 724 N N . CYS A 1 98 ? 9.289 -3.874 -10.695 1.00 74.06 98 CYS A N 1
ATOM 725 C CA . CYS A 1 98 ? 10.411 -3.667 -9.788 1.00 74.06 98 CYS A CA 1
ATOM 726 C C . CYS A 1 98 ? 11.261 -4.939 -9.818 1.00 74.06 98 CYS A C 1
ATOM 728 O O . CYS A 1 98 ? 10.872 -5.953 -9.241 1.00 74.06 98 CYS A O 1
ATOM 730 N N . GLU A 1 99 ? 12.367 -4.907 -10.561 1.00 73.00 99 GLU A N 1
ATOM 731 C CA . GLU A 1 99 ? 13.201 -6.089 -10.819 1.00 73.00 99 GLU A CA 1
ATOM 732 C C . GLU A 1 99 ? 13.965 -6.535 -9.567 1.00 73.00 99 GLU A C 1
ATOM 734 O O . GLU A 1 99 ? 14.010 -7.722 -9.248 1.00 73.00 99 GLU A O 1
ATOM 739 N N . GLU A 1 100 ? 14.503 -5.574 -8.814 1.00 72.50 100 GLU A N 1
ATOM 740 C CA . GLU A 1 100 ? 15.350 -5.820 -7.645 1.00 72.50 100 GLU A CA 1
ATOM 741 C C . GLU A 1 100 ? 14.852 -5.031 -6.424 1.00 72.50 100 GLU A C 1
ATOM 743 O O . GLU A 1 100 ? 15.506 -4.096 -5.957 1.00 72.50 100 GLU A O 1
ATOM 748 N N . PRO A 1 101 ? 13.682 -5.382 -5.863 1.00 79.69 101 PRO A N 1
ATOM 749 C CA . PRO A 1 101 ? 13.104 -4.648 -4.742 1.00 79.69 101 PRO A CA 1
ATOM 750 C C . PRO A 1 101 ? 13.964 -4.705 -3.474 1.00 79.69 101 PRO A C 1
ATOM 752 O O . PRO A 1 101 ? 13.791 -3.861 -2.609 1.00 79.69 101 PRO A O 1
ATOM 755 N N . THR A 1 102 ? 14.884 -5.664 -3.316 1.00 82.94 102 THR A N 1
ATOM 756 C CA . THR A 1 102 ? 15.778 -5.721 -2.143 1.00 82.94 102 THR A CA 1
ATOM 757 C C . THR A 1 102 ? 17.102 -4.983 -2.326 1.00 82.94 102 THR A C 1
ATOM 759 O O . THR A 1 102 ? 18.006 -5.154 -1.504 1.00 82.94 102 THR A O 1
ATOM 762 N N . ALA A 1 103 ? 17.279 -4.204 -3.396 1.00 81.44 103 ALA A N 1
ATOM 763 C CA . ALA A 1 103 ? 18.497 -3.420 -3.568 1.00 81.44 103 ALA A CA 1
ATOM 764 C C . ALA A 1 103 ? 18.707 -2.451 -2.381 1.00 81.44 103 ALA A C 1
ATOM 766 O O . ALA A 1 103 ? 17.762 -1.945 -1.777 1.00 81.44 103 ALA A O 1
ATOM 767 N N . GLY A 1 104 ? 19.963 -2.274 -1.980 1.00 79.19 104 GLY A N 1
ATOM 768 C CA . GLY A 1 104 ? 20.374 -1.509 -0.794 1.00 79.19 104 GLY A CA 1
ATOM 769 C C . GLY A 1 104 ? 20.126 -2.174 0.576 1.00 79.19 104 GLY A C 1
ATOM 770 O O . GLY A 1 104 ? 20.581 -1.644 1.585 1.00 79.19 104 GLY A O 1
ATOM 771 N N . VAL A 1 105 ? 19.461 -3.336 0.654 1.00 83.00 105 VAL A N 1
ATOM 772 C CA . VAL A 1 105 ? 19.317 -4.098 1.913 1.00 83.00 105 VAL A CA 1
ATOM 773 C C . VAL A 1 105 ? 20.568 -4.941 2.183 1.00 83.00 105 VAL A C 1
ATOM 775 O O . VAL A 1 105 ? 21.130 -5.553 1.275 1.00 83.00 105 VAL A O 1
ATOM 778 N N . THR A 1 106 ? 20.972 -5.057 3.448 1.00 85.31 106 THR A N 1
ATOM 779 C CA . THR A 1 106 ? 22.091 -5.897 3.894 1.00 85.31 106 THR A CA 1
ATOM 780 C C . THR A 1 106 ? 21.946 -7.331 3.386 1.00 85.31 106 THR A C 1
ATOM 782 O O . THR A 1 106 ? 20.935 -7.997 3.629 1.00 85.31 106 THR A O 1
ATOM 785 N N . GLY A 1 107 ? 22.988 -7.829 2.717 1.00 82.75 107 GLY A N 1
ATOM 786 C CA . GLY A 1 107 ? 23.015 -9.163 2.112 1.00 82.75 107 GLY A CA 1
ATOM 787 C C . GLY A 1 107 ? 22.388 -9.249 0.718 1.00 82.75 107 GLY A C 1
ATOM 788 O O . GLY A 1 107 ? 22.194 -10.359 0.234 1.00 82.75 107 GLY A O 1
ATOM 789 N N . SER A 1 108 ? 22.037 -8.119 0.101 1.00 80.56 108 SER A N 1
ATOM 790 C CA . SER A 1 108 ? 21.651 -8.043 -1.309 1.00 80.56 108 SER A CA 1
ATOM 791 C C . SER A 1 108 ? 22.891 -7.913 -2.193 1.00 80.56 108 SER A C 1
ATOM 793 O O . SER A 1 108 ? 23.728 -7.047 -1.942 1.00 80.56 108 SER A O 1
ATOM 795 N N . ASP A 1 109 ? 22.977 -8.709 -3.259 1.00 75.50 109 ASP A N 1
ATOM 796 C CA . ASP A 1 109 ? 24.056 -8.605 -4.258 1.00 75.50 109 ASP A CA 1
ATOM 797 C C . ASP A 1 109 ? 23.979 -7.288 -5.057 1.00 75.50 109 ASP A C 1
ATOM 799 O O . ASP A 1 109 ? 24.963 -6.827 -5.628 1.00 75.50 109 ASP A O 1
ATOM 803 N N . ALA A 1 110 ? 22.805 -6.650 -5.054 1.00 68.62 110 ALA A N 1
ATOM 804 C CA . ALA A 1 110 ? 22.526 -5.380 -5.714 1.00 68.62 110 ALA A CA 1
ATOM 805 C C . ALA A 1 110 ? 22.664 -4.158 -4.788 1.00 68.62 110 ALA A C 1
ATOM 807 O O . ALA A 1 110 ? 22.242 -3.058 -5.151 1.00 68.62 110 ALA A O 1
ATOM 808 N N . ALA A 1 111 ? 23.214 -4.327 -3.577 1.00 61.19 111 ALA A N 1
ATOM 809 C CA . ALA A 1 111 ? 23.289 -3.264 -2.571 1.00 61.19 111 ALA A CA 1
ATOM 810 C C . ALA A 1 111 ? 23.991 -1.988 -3.065 1.00 61.19 111 ALA A C 1
ATOM 812 O O . ALA A 1 111 ? 23.569 -0.892 -2.714 1.00 61.19 111 ALA A O 1
ATOM 813 N N . GLU A 1 112 ? 25.004 -2.132 -3.918 1.00 56.00 112 GLU A N 1
ATOM 814 C CA . GLU A 1 112 ? 25.830 -1.023 -4.416 1.00 56.00 112 GLU A CA 1
ATOM 815 C C . GLU A 1 112 ? 25.407 -0.520 -5.808 1.00 56.00 112 GLU A C 1
ATOM 817 O O . GLU A 1 112 ? 25.875 0.521 -6.261 1.00 56.00 112 GLU A O 1
ATOM 822 N N . ARG A 1 113 ? 24.538 -1.260 -6.513 1.00 60.50 113 ARG A N 1
ATOM 823 C CA . ARG A 1 113 ? 24.260 -1.056 -7.947 1.00 60.50 113 ARG A CA 1
ATOM 824 C C . ARG A 1 113 ? 23.021 -0.211 -8.226 1.00 60.50 113 ARG A C 1
ATOM 826 O O . ARG A 1 113 ? 22.848 0.248 -9.355 1.00 60.50 113 ARG A O 1
ATOM 833 N N . TRP A 1 114 ? 22.138 -0.034 -7.246 1.00 59.28 114 TRP A N 1
ATOM 834 C CA . TRP A 1 114 ? 20.904 0.705 -7.485 1.00 59.28 114 TRP A CA 1
ATOM 835 C C . TRP A 1 114 ? 21.224 2.133 -7.930 1.00 59.28 114 TRP A C 1
ATOM 837 O O . TRP A 1 114 ? 21.994 2.833 -7.290 1.00 59.28 114 TRP A O 1
ATOM 847 N N . VAL A 1 115 ? 20.631 2.569 -9.036 1.00 55.38 115 VAL A N 1
ATOM 848 C CA . VAL A 1 115 ? 20.648 3.965 -9.473 1.00 55.38 115 VAL A CA 1
ATOM 849 C C . VAL A 1 115 ? 19.191 4.389 -9.424 1.00 55.38 115 VAL A C 1
ATOM 851 O O . VAL A 1 115 ? 18.377 3.881 -10.194 1.00 55.38 115 VAL A O 1
ATOM 854 N N . GLY A 1 116 ? 18.836 5.221 -8.442 1.00 51.84 116 GLY A N 1
ATOM 855 C CA . GLY A 1 116 ? 17.445 5.575 -8.159 1.00 51.84 116 GLY A CA 1
ATOM 856 C C . GLY A 1 116 ? 16.670 5.997 -9.413 1.00 51.84 116 GLY A C 1
ATOM 857 O O . GLY A 1 116 ? 17.184 6.727 -10.260 1.00 51.84 116 GLY A O 1
ATOM 858 N N . ARG A 1 117 ? 15.405 5.568 -9.537 1.00 52.12 117 ARG A N 1
ATOM 859 C CA . ARG A 1 117 ? 14.492 6.144 -10.536 1.00 52.12 117 ARG A CA 1
ATOM 860 C C . ARG A 1 117 ? 14.074 7.533 -10.044 1.00 52.12 117 ARG A C 1
ATOM 862 O O . ARG A 1 117 ? 13.367 7.660 -9.051 1.00 52.12 117 ARG A O 1
ATOM 869 N N . GLY A 1 118 ? 14.571 8.567 -10.719 1.00 42.53 118 GLY A N 1
ATOM 870 C CA . GLY A 1 118 ? 14.460 9.969 -10.324 1.00 42.53 118 GLY A CA 1
ATOM 871 C C . GLY A 1 118 ? 13.040 10.457 -10.012 1.00 42.53 118 GLY A C 1
ATOM 872 O O . GLY A 1 118 ? 12.225 10.666 -10.904 1.00 42.53 118 GLY A O 1
ATOM 873 N N . LEU A 1 119 ? 12.828 10.729 -8.726 1.00 42.12 119 LEU A N 1
ATOM 874 C CA . LEU A 1 119 ? 12.177 11.931 -8.178 1.00 42.12 119 LEU A CA 1
ATOM 875 C C . LEU A 1 119 ? 12.932 12.395 -6.911 1.00 42.12 119 LEU A C 1
ATOM 877 O O . LEU A 1 119 ? 12.924 13.571 -6.567 1.00 42.12 119 LEU A O 1
ATOM 881 N N . GLU A 1 120 ? 13.665 11.475 -6.278 1.00 46.84 120 GLU A N 1
ATOM 882 C CA . GLU A 1 120 ? 14.381 11.647 -5.004 1.00 46.84 120 GLU A CA 1
ATOM 883 C C . GLU A 1 120 ? 15.819 12.177 -5.170 1.00 46.84 120 GLU A C 1
ATOM 885 O O . GLU A 1 120 ? 16.488 12.488 -4.193 1.00 46.84 120 GLU A O 1
ATOM 890 N N . SER A 1 121 ? 16.291 12.345 -6.412 1.00 42.53 121 SER A N 1
ATOM 891 C CA . SER A 1 121 ? 17.593 12.972 -6.715 1.00 42.53 121 SER A CA 1
ATOM 892 C C . SER A 1 121 ? 17.541 14.499 -6.820 1.00 42.53 121 SER A C 1
ATOM 894 O O . SER A 1 121 ? 18.571 15.131 -7.057 1.00 42.53 121 SER A O 1
ATOM 896 N N . ALA A 1 122 ? 16.374 15.127 -6.660 1.00 39.16 122 ALA A N 1
ATOM 897 C CA . ALA A 1 122 ? 16.256 16.579 -6.716 1.00 39.16 122 ALA A CA 1
ATOM 898 C C . ALA A 1 122 ? 16.405 17.197 -5.317 1.00 39.16 122 ALA A C 1
ATOM 900 O O . ALA A 1 122 ? 15.432 17.634 -4.710 1.00 39.16 122 ALA A O 1
ATOM 901 N N . GLY A 1 123 ? 17.646 17.270 -4.835 1.00 42.28 123 GLY A N 1
ATOM 902 C CA . GLY A 1 123 ? 18.018 18.163 -3.738 1.00 42.28 123 GLY A CA 1
ATOM 903 C C . GLY A 1 123 ? 18.556 17.452 -2.503 1.00 42.28 123 GLY A C 1
ATOM 904 O O . GLY A 1 123 ? 17.805 17.093 -1.608 1.00 42.28 123 GLY A O 1
ATOM 905 N N . TRP A 1 124 ? 19.886 17.404 -2.428 1.00 45.00 124 TRP A N 1
ATOM 906 C CA . TRP A 1 124 ? 20.672 17.179 -1.213 1.00 45.00 124 TRP A CA 1
ATOM 907 C C . TRP A 1 124 ? 20.797 15.733 -0.713 1.00 45.00 124 TRP A C 1
ATOM 909 O O . TRP A 1 124 ? 20.293 15.374 0.344 1.00 45.00 124 TRP A O 1
ATOM 919 N N . SER A 1 125 ? 21.656 14.958 -1.371 1.00 42.69 125 SER A N 1
ATOM 920 C CA . SER A 1 125 ? 22.604 14.117 -0.637 1.00 42.69 125 SER A CA 1
ATOM 921 C C . SER A 1 125 ? 23.845 13.844 -1.479 1.00 42.69 125 SER A C 1
ATOM 923 O O . SER A 1 125 ? 23.778 13.607 -2.681 1.00 42.69 125 SER A O 1
ATOM 925 N N . ASP A 1 126 ? 24.967 13.951 -0.785 1.00 41.75 126 ASP A N 1
ATOM 926 C CA . ASP A 1 126 ? 26.324 13.559 -1.130 1.00 41.75 126 ASP A CA 1
ATOM 927 C C . ASP A 1 126 ? 26.424 12.304 -2.026 1.00 41.75 126 ASP A C 1
ATOM 929 O O . ASP A 1 126 ? 25.667 11.342 -1.886 1.00 41.75 126 ASP A O 1
ATOM 933 N N . GLY A 1 127 ? 27.361 12.332 -2.972 1.00 43.12 127 GLY A N 1
ATOM 934 C CA . GLY A 1 127 ? 27.431 11.449 -4.140 1.00 43.12 127 GLY A CA 1
ATOM 935 C C . GLY A 1 127 ? 27.939 10.028 -3.887 1.00 43.12 127 GLY A C 1
ATOM 936 O O . GLY A 1 127 ? 28.774 9.566 -4.660 1.00 43.12 127 GLY A O 1
ATOM 937 N N . THR A 1 128 ? 27.456 9.322 -2.856 1.00 45.75 128 THR A N 1
ATOM 938 C CA . THR A 1 128 ? 27.989 7.975 -2.554 1.00 45.75 128 THR A CA 1
ATOM 939 C C . THR A 1 128 ? 27.006 6.887 -2.122 1.00 45.75 128 THR A C 1
ATOM 941 O O . THR A 1 128 ? 27.442 5.751 -1.968 1.00 45.75 128 THR A O 1
ATOM 944 N N . VAL A 1 129 ? 25.701 7.138 -1.983 1.00 48.69 129 VAL A N 1
ATOM 945 C CA . VAL A 1 129 ? 24.726 6.047 -1.783 1.00 48.69 129 VAL A CA 1
ATOM 946 C C . VAL A 1 129 ? 23.430 6.402 -2.500 1.00 48.69 129 VAL A C 1
ATOM 948 O O . VAL A 1 129 ? 22.744 7.348 -2.127 1.00 48.69 129 VAL A O 1
ATOM 951 N N . ALA A 1 130 ? 23.086 5.664 -3.552 1.00 53.38 130 ALA A N 1
ATOM 952 C CA . ALA A 1 130 ? 21.723 5.702 -4.052 1.00 53.38 130 ALA A CA 1
ATOM 953 C C . ALA A 1 130 ? 20.825 5.039 -3.004 1.00 53.38 130 ALA A C 1
ATOM 955 O O . ALA A 1 130 ? 21.023 3.869 -2.673 1.00 53.38 130 ALA A O 1
ATOM 956 N N . ASN A 1 131 ? 19.844 5.775 -2.484 1.00 61.84 131 ASN A N 1
ATOM 957 C CA . ASN A 1 131 ? 18.816 5.195 -1.628 1.00 61.84 131 ASN A CA 1
ATOM 958 C C . ASN A 1 131 ? 18.156 4.036 -2.393 1.00 61.84 131 ASN A C 1
ATOM 960 O O . ASN A 1 131 ? 17.658 4.215 -3.509 1.00 61.84 131 ASN A O 1
ATOM 964 N N . GLY A 1 132 ? 18.236 2.824 -1.836 1.00 69.94 132 GLY A N 1
ATOM 965 C CA . GLY A 1 132 ? 17.615 1.639 -2.426 1.00 69.94 132 GLY A CA 1
ATOM 966 C C . GLY A 1 132 ? 16.093 1.809 -2.533 1.00 69.94 132 GLY A C 1
ATOM 967 O O . GLY A 1 132 ? 15.516 2.640 -1.835 1.00 69.94 132 GLY A O 1
ATOM 968 N N . PRO A 1 133 ? 15.403 1.013 -3.366 1.00 77.00 133 PRO A N 1
ATOM 969 C CA . PRO A 1 133 ? 13.977 1.183 -3.663 1.00 77.00 133 PRO A CA 1
ATOM 970 C C . PRO A 1 133 ? 13.050 1.070 -2.444 1.00 77.00 133 PRO A C 1
ATOM 972 O O . PRO A 1 133 ? 11.886 1.447 -2.538 1.00 77.00 133 PRO A O 1
ATOM 975 N N . LEU A 1 134 ? 13.539 0.521 -1.327 1.00 81.00 134 LEU A N 1
ATOM 976 C CA . LEU A 1 134 ? 12.804 0.391 -0.070 1.00 81.00 134 LEU A CA 1
ATOM 977 C C . LEU A 1 134 ? 13.148 1.471 0.956 1.00 81.00 134 LEU A C 1
ATOM 979 O O . LEU A 1 134 ? 12.524 1.476 2.010 1.00 81.00 134 LEU A O 1
ATOM 983 N N . ASP A 1 135 ? 14.125 2.341 0.721 1.00 82.31 135 ASP A N 1
ATOM 984 C CA . ASP A 1 135 ? 14.478 3.366 1.704 1.00 82.31 135 ASP A CA 1
ATOM 985 C C . ASP A 1 135 ? 13.363 4.414 1.833 1.00 82.31 135 ASP A C 1
ATOM 987 O O . ASP A 1 135 ? 12.714 4.769 0.851 1.00 82.31 135 ASP A O 1
ATOM 991 N N . GLY A 1 136 ? 13.115 4.893 3.052 1.00 82.94 136 GLY A N 1
ATOM 992 C CA . GLY A 1 136 ? 12.157 5.966 3.311 1.00 82.94 136 GLY A CA 1
ATOM 993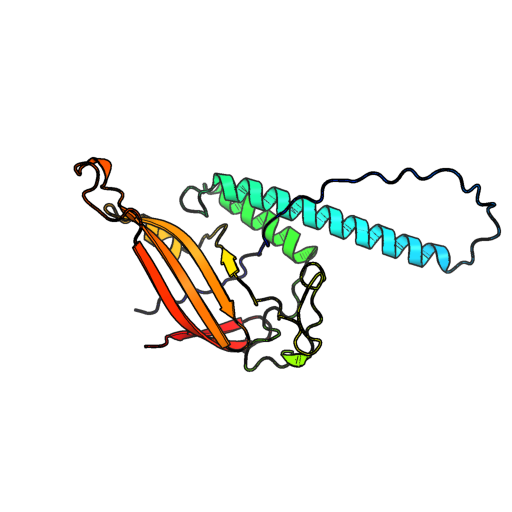 C C . GLY A 1 136 ? 10.977 5.586 4.207 1.00 82.94 136 GLY A C 1
ATOM 994 O O . GLY A 1 136 ? 10.965 4.577 4.918 1.00 82.94 136 GLY A O 1
ATOM 995 N N . VAL A 1 137 ? 9.973 6.469 4.226 1.00 85.50 137 VAL A N 1
ATOM 996 C CA . VAL A 1 137 ? 8.792 6.349 5.092 1.00 85.50 137 VAL A CA 1
ATOM 997 C C . VAL A 1 137 ? 7.595 5.880 4.280 1.00 85.50 137 VAL A C 1
ATOM 999 O O . VAL A 1 137 ? 7.027 6.617 3.474 1.00 85.50 137 VAL A O 1
ATOM 1002 N N . TRP A 1 138 ? 7.162 4.661 4.562 1.00 84.88 138 TRP A N 1
ATOM 1003 C CA . TRP A 1 138 ? 6.085 3.990 3.854 1.00 84.88 138 TRP A CA 1
ATOM 1004 C C . TRP A 1 138 ? 4.801 4.001 4.664 1.00 84.88 138 TRP A C 1
ATOM 1006 O O . TRP A 1 138 ? 4.811 3.925 5.893 1.00 84.88 138 TRP A O 1
ATOM 1016 N N . ARG A 1 139 ? 3.663 4.059 3.973 1.00 87.38 139 ARG A N 1
ATOM 1017 C CA . ARG A 1 139 ? 2.338 3.999 4.592 1.00 87.38 139 ARG A CA 1
ATOM 1018 C C . ARG A 1 139 ? 1.506 2.907 3.946 1.00 87.38 139 ARG A C 1
ATOM 1020 O O . ARG A 1 139 ? 1.417 2.827 2.724 1.00 87.38 139 ARG A O 1
ATOM 1027 N N . LEU A 1 140 ? 0.834 2.118 4.778 1.00 87.94 140 LEU A N 1
ATOM 1028 C CA . LEU A 1 140 ? -0.113 1.122 4.307 1.00 87.94 140 LEU A CA 1
ATOM 1029 C C . LEU A 1 140 ? -1.355 1.815 3.731 1.00 87.94 140 LEU A C 1
ATOM 1031 O O . LEU A 1 140 ? -2.137 2.422 4.468 1.00 87.94 140 LEU A O 1
ATOM 1035 N N . VAL A 1 141 ? -1.541 1.704 2.416 1.00 87.44 141 VAL A N 1
ATOM 1036 C CA . VAL A 1 141 ? -2.732 2.209 1.712 1.00 87.44 141 VAL A CA 1
ATOM 1037 C C . VAL A 1 141 ? -3.834 1.160 1.592 1.00 87.44 141 VAL A C 1
ATOM 1039 O O . VAL A 1 141 ? -5.005 1.522 1.522 1.00 87.44 141 VAL A O 1
ATOM 1042 N N . TYR A 1 142 ? -3.473 -0.124 1.586 1.00 88.69 142 TYR A N 1
ATOM 1043 C CA . TYR A 1 142 ? -4.396 -1.244 1.441 1.00 88.69 142 TYR A CA 1
ATOM 1044 C C . TYR A 1 142 ? -3.749 -2.559 1.885 1.00 88.69 142 TYR A C 1
ATOM 1046 O O . TYR A 1 142 ? -2.551 -2.750 1.690 1.00 88.69 142 TYR A O 1
ATOM 1054 N N . THR A 1 143 ? -4.543 -3.466 2.452 1.00 87.25 143 THR A N 1
ATOM 1055 C CA . THR A 1 143 ? -4.156 -4.850 2.736 1.00 87.25 143 THR A CA 1
ATOM 1056 C C . THR A 1 143 ? -5.358 -5.787 2.632 1.00 87.25 143 THR A C 1
ATOM 1058 O O . THR A 1 143 ? -6.485 -5.411 2.952 1.00 87.25 143 THR A O 1
ATOM 1061 N N . ASN A 1 144 ? -5.111 -7.027 2.220 1.00 86.25 144 ASN A N 1
ATOM 1062 C CA . ASN A 1 144 ? -6.044 -8.149 2.342 1.00 86.25 144 ASN A CA 1
ATOM 1063 C C . ASN A 1 144 ? -5.587 -9.166 3.410 1.00 86.25 144 ASN A C 1
ATOM 1065 O O . ASN A 1 144 ? -6.236 -10.195 3.598 1.00 86.25 144 ASN A O 1
ATOM 1069 N N . ALA A 1 145 ? -4.484 -8.885 4.110 1.00 81.75 145 ALA A N 1
ATOM 1070 C CA . ALA A 1 145 ? -3.890 -9.787 5.083 1.00 81.75 145 ALA A CA 1
ATOM 1071 C C . ALA A 1 145 ? -4.773 -9.886 6.336 1.00 81.75 145 ALA A C 1
ATOM 1073 O O . ALA A 1 145 ? -5.057 -8.889 7.003 1.00 81.75 145 ALA A O 1
ATOM 1074 N N . THR A 1 146 ? -5.238 -11.097 6.645 1.00 83.00 146 THR A N 1
ATOM 1075 C CA . THR A 1 146 ? -6.212 -11.342 7.720 1.00 83.00 146 THR A CA 1
ATOM 1076 C C . THR A 1 146 ? -5.692 -10.938 9.097 1.00 83.00 146 THR A C 1
ATOM 1078 O O . THR A 1 146 ? -6.455 -10.437 9.917 1.00 83.00 146 THR A O 1
ATOM 1081 N N . ASP A 1 147 ? -4.399 -11.114 9.352 1.00 79.56 147 ASP A N 1
ATOM 1082 C CA . ASP A 1 147 ? -3.739 -10.706 10.590 1.00 79.56 147 ASP A CA 1
ATOM 1083 C C . ASP A 1 147 ? -3.791 -9.184 10.791 1.00 79.56 147 ASP A C 1
ATOM 1085 O O . ASP A 1 147 ? -4.180 -8.724 11.864 1.00 79.56 147 ASP A O 1
ATOM 1089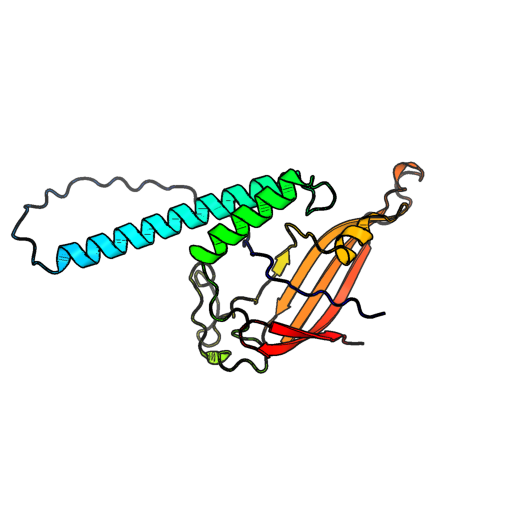 N N . VAL A 1 148 ? -3.518 -8.394 9.751 1.00 82.50 148 VAL A N 1
ATOM 1090 C CA . VAL A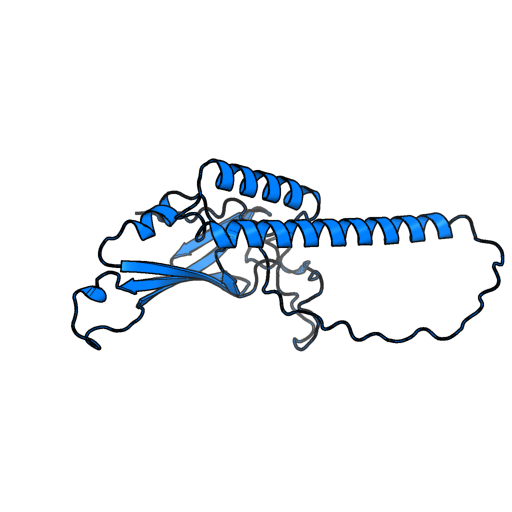 1 148 ? -3.633 -6.928 9.809 1.00 82.50 148 VAL A CA 1
ATOM 1091 C C . VAL A 1 148 ? -5.096 -6.490 9.901 1.00 82.50 148 VAL A C 1
ATOM 1093 O O . VAL A 1 148 ? -5.423 -5.617 10.704 1.00 82.50 148 VAL A O 1
ATOM 1096 N N . LEU A 1 149 ? -5.992 -7.122 9.135 1.00 83.19 149 LEU A N 1
ATOM 1097 C CA . LEU A 1 149 ? -7.428 -6.821 9.172 1.00 83.19 149 LEU A CA 1
ATOM 1098 C C . LEU A 1 149 ? -8.058 -7.131 10.539 1.00 83.19 149 LEU A C 1
ATOM 1100 O O . LEU A 1 149 ? -9.000 -6.459 10.957 1.00 83.19 149 LEU A O 1
ATOM 1104 N N . SER A 1 150 ? -7.513 -8.104 11.271 1.00 83.69 150 SER A N 1
ATOM 1105 C CA . SER A 1 150 ? -7.987 -8.460 12.610 1.00 83.69 150 SER A CA 1
ATOM 1106 C C . SER A 1 150 ? -7.670 -7.408 13.683 1.00 83.69 150 SER A C 1
ATOM 1108 O O . SER A 1 150 ? -8.350 -7.367 14.708 1.00 83.69 150 SER A O 1
ATOM 1110 N N . LEU A 1 151 ? -6.699 -6.514 13.446 1.00 80.31 151 LEU A N 1
ATOM 1111 C CA . LEU A 1 151 ? -6.318 -5.473 14.410 1.00 80.31 151 LEU A CA 1
ATOM 1112 C C . LEU A 1 151 ? -7.474 -4.510 14.726 1.00 80.31 151 LEU A C 1
ATOM 1114 O O . LEU A 1 151 ? -7.553 -3.984 15.835 1.00 80.31 151 LEU A O 1
ATOM 1118 N N . ASP A 1 152 ? -8.383 -4.298 13.773 1.00 78.25 152 ASP A N 1
ATOM 1119 C CA . ASP A 1 152 ? -9.495 -3.348 13.895 1.00 78.25 152 ASP A CA 1
ATOM 1120 C C . ASP A 1 152 ? -10.777 -3.981 14.473 1.00 78.25 152 ASP A C 1
ATOM 1122 O O . ASP A 1 152 ? -11.813 -3.325 14.599 1.00 78.25 152 ASP A O 1
ATOM 1126 N N . VAL A 1 153 ? -10.707 -5.249 14.892 1.00 77.69 153 VAL A N 1
ATOM 1127 C CA . VAL A 1 153 ? -11.806 -5.965 15.569 1.00 77.69 153 VAL A CA 1
ATOM 1128 C C . VAL A 1 153 ? -11.875 -5.609 17.066 1.00 77.69 153 VAL A C 1
ATOM 1130 O O . VAL A 1 153 ? -12.831 -5.960 17.755 1.00 77.69 153 VAL A O 1
ATOM 1133 N N . ASN A 1 154 ? -10.899 -4.865 17.597 1.00 73.69 154 ASN A N 1
ATOM 1134 C CA . ASN A 1 154 ? -10.879 -4.467 19.003 1.00 73.69 154 ASN A CA 1
ATOM 1135 C C . ASN A 1 154 ? -12.020 -3.461 19.325 1.00 73.69 154 ASN A C 1
ATOM 1137 O O . ASN A 1 154 ? -12.124 -2.409 18.684 1.00 73.69 154 ASN A O 1
ATOM 1141 N N . PRO A 1 155 ? -12.886 -3.740 20.321 1.00 71.75 155 PRO A N 1
ATOM 1142 C CA . PRO A 1 155 ? -14.003 -2.856 20.668 1.00 71.75 155 PRO A CA 1
ATOM 1143 C C . PRO A 1 155 ? -13.572 -1.575 21.403 1.00 71.75 155 PRO A C 1
ATOM 1145 O O . PRO A 1 155 ? -14.325 -0.605 21.438 1.00 71.75 155 PRO A O 1
ATOM 1148 N N . VAL A 1 156 ? -12.371 -1.547 21.986 1.00 73.25 156 VAL A N 1
ATOM 1149 C CA . VAL A 1 156 ? -11.882 -0.445 22.835 1.00 73.25 156 VAL A CA 1
ATOM 1150 C C . VAL A 1 156 ? -10.922 0.478 22.084 1.00 73.25 156 VAL A C 1
ATOM 1152 O O . VAL A 1 156 ? -10.901 1.682 22.343 1.00 73.25 156 VAL A O 1
ATOM 1155 N N . ALA A 1 157 ? -10.167 -0.050 21.121 1.00 78.50 157 ALA A N 1
ATOM 1156 C CA . ALA A 1 157 ? -9.203 0.703 20.323 1.00 78.50 157 ALA A CA 1
ATOM 1157 C C . ALA A 1 157 ? -9.419 0.459 18.825 1.00 78.50 157 ALA A C 1
ATOM 1159 O O . ALA A 1 157 ? -9.624 -0.672 18.401 1.00 78.50 157 ALA A O 1
ATOM 1160 N N . GLY A 1 158 ? -9.378 1.522 18.030 1.00 82.94 158 GLY A N 1
ATOM 1161 C CA . GLY A 1 158 ? -9.379 1.466 16.573 1.00 82.94 158 GLY A CA 1
ATOM 1162 C C . GLY A 1 158 ? -7.973 1.623 16.017 1.00 82.94 158 GLY A C 1
ATOM 1163 O O . GLY A 1 158 ? -7.088 2.175 16.678 1.00 82.94 158 GLY A O 1
ATOM 1164 N N . VAL A 1 159 ? -7.772 1.138 14.794 1.00 87.94 159 VAL A N 1
ATOM 1165 C CA . VAL A 1 159 ? -6.465 1.160 14.134 1.00 87.94 159 VAL A CA 1
ATOM 1166 C C . VAL A 1 159 ? -6.313 2.433 13.303 1.00 87.94 159 VAL A C 1
ATOM 1168 O O . VAL A 1 159 ? -6.951 2.630 12.266 1.00 87.94 159 VAL A O 1
ATOM 1171 N N . GLY A 1 160 ? -5.439 3.321 13.762 1.00 87.06 160 GLY A N 1
ATOM 1172 C CA . GLY A 1 160 ? -4.986 4.513 13.053 1.00 87.06 160 GLY A CA 1
ATOM 1173 C C . GLY A 1 160 ? -3.991 4.182 11.932 1.00 87.06 160 GLY A C 1
ATOM 1174 O O . GLY A 1 160 ? -3.977 3.061 11.419 1.00 87.06 160 GLY A O 1
ATOM 1175 N N . PRO A 1 161 ? -3.196 5.156 11.455 1.00 87.38 161 PRO A N 1
ATOM 1176 C CA . PRO A 1 161 ? -2.146 4.943 10.459 1.00 87.38 161 PRO A CA 1
ATOM 1177 C C . PRO A 1 161 ? -1.217 3.765 10.786 1.00 87.38 161 PRO A C 1
ATOM 1179 O O . PRO A 1 161 ? -0.742 3.628 11.912 1.00 87.38 161 PRO A O 1
ATOM 1182 N N . ILE A 1 162 ? -0.943 2.941 9.771 1.00 88.00 162 ILE A N 1
ATOM 1183 C CA . ILE A 1 162 ? 0.119 1.932 9.795 1.00 88.00 162 ILE A CA 1
ATOM 1184 C C . ILE A 1 162 ? 1.192 2.414 8.825 1.00 88.00 162 ILE A C 1
ATOM 1186 O O . ILE A 1 162 ? 0.906 2.663 7.648 1.00 88.00 162 ILE A O 1
ATOM 1190 N N . SER A 1 163 ? 2.408 2.579 9.323 1.00 89.06 163 SER A N 1
ATOM 1191 C CA . SER A 1 163 ? 3.561 3.026 8.550 1.00 89.06 163 SER A CA 1
ATOM 1192 C C . SER A 1 163 ? 4.790 2.190 8.859 1.00 89.06 163 SER A C 1
ATOM 1194 O O . SER A 1 163 ? 4.895 1.586 9.924 1.00 89.06 163 SER A O 1
ATOM 1196 N N . GLN A 1 164 ? 5.730 2.181 7.928 1.00 87.81 164 GLN A N 1
ATOM 1197 C CA . GLN A 1 164 ? 6.996 1.487 8.056 1.00 87.81 164 GLN A CA 1
ATOM 1198 C C . GLN A 1 164 ? 8.107 2.468 7.709 1.00 87.81 164 GLN A C 1
ATOM 1200 O O . GLN A 1 164 ? 8.143 3.017 6.613 1.00 87.81 164 GLN A O 1
ATOM 1205 N N . GLU A 1 165 ? 8.985 2.726 8.666 1.00 89.62 165 GLU A N 1
ATOM 1206 C CA . GLU A 1 165 ? 10.174 3.544 8.457 1.00 89.62 165 GLU A CA 1
ATOM 1207 C C . GLU A 1 165 ? 11.314 2.591 8.123 1.00 89.62 165 GLU A C 1
ATOM 1209 O O . GLU A 1 165 ? 11.689 1.754 8.947 1.00 89.62 165 GLU A O 1
ATOM 1214 N N . ILE A 1 166 ? 11.822 2.677 6.901 1.00 84.94 166 ILE A N 1
ATOM 1215 C CA . ILE A 1 166 ? 12.942 1.872 6.436 1.00 84.94 166 ILE A CA 1
ATOM 1216 C C . ILE A 1 166 ? 14.128 2.812 6.287 1.00 84.94 166 ILE A C 1
ATOM 1218 O O . ILE A 1 166 ? 14.042 3.841 5.624 1.00 84.94 166 ILE A O 1
ATOM 1222 N N . SER A 1 167 ? 15.214 2.462 6.960 1.00 85.69 167 SER A N 1
ATOM 1223 C CA . SER A 1 167 ? 16.506 3.113 6.815 1.00 85.69 167 SER A CA 1
ATOM 1224 C C . SER A 1 167 ? 17.496 2.035 6.418 1.00 85.69 167 SER A C 1
ATOM 1226 O O . SER A 1 167 ? 17.853 1.165 7.220 1.00 85.69 167 SER A O 1
ATOM 1228 N N . LEU A 1 168 ? 17.886 2.050 5.152 1.00 81.88 168 LEU A N 1
ATOM 1229 C CA . LEU A 1 168 ? 18.871 1.117 4.635 1.00 81.88 168 LEU A CA 1
ATOM 1230 C C . LEU A 1 168 ? 20.236 1.349 5.314 1.00 81.88 168 LEU A C 1
ATOM 1232 O O . LEU A 1 168 ? 20.550 2.471 5.715 1.00 81.88 168 LEU A O 1
ATOM 1236 N N . PRO A 1 169 ? 21.039 0.287 5.505 1.00 82.44 169 PRO A N 1
ATOM 1237 C CA . PRO A 1 169 ? 20.910 -1.024 4.867 1.00 82.44 169 PRO A CA 1
ATOM 1238 C C . PRO A 1 169 ? 20.156 -2.093 5.674 1.00 82.44 169 PRO A C 1
ATOM 1240 O O . PRO A 1 169 ? 19.886 -3.165 5.138 1.00 82.44 169 PRO A O 1
ATOM 1243 N N . ASP A 1 170 ? 19.832 -1.889 6.950 1.00 85.81 170 ASP A N 1
ATOM 1244 C CA . ASP A 1 170 ? 19.297 -2.972 7.791 1.00 85.81 170 ASP A CA 1
ATOM 1245 C C . ASP A 1 170 ? 18.194 -2.568 8.766 1.00 85.81 170 ASP A C 1
ATOM 1247 O O . ASP A 1 170 ? 17.670 -3.439 9.454 1.00 85.81 170 ASP A O 1
ATOM 1251 N N . ARG A 1 171 ? 17.789 -1.303 8.849 1.00 88.50 171 ARG A N 1
ATOM 1252 C CA . ARG A 1 171 ? 16.852 -0.870 9.887 1.00 88.50 171 ARG A CA 1
ATOM 1253 C C . ARG A 1 171 ? 15.440 -0.732 9.345 1.00 88.50 171 ARG A C 1
ATOM 1255 O O . ARG A 1 171 ? 15.180 0.027 8.418 1.00 88.50 171 ARG A O 1
ATOM 1262 N N . VAL A 1 172 ? 14.501 -1.429 9.978 1.00 87.94 172 VAL A N 1
ATOM 1263 C CA . VAL A 1 172 ? 13.077 -1.368 9.637 1.00 87.94 172 VAL A CA 1
ATOM 1264 C C . VAL A 1 172 ? 12.256 -1.209 10.910 1.00 87.94 172 VAL A C 1
ATOM 1266 O O . VAL A 1 172 ? 12.330 -2.042 11.811 1.00 87.94 172 VAL A O 1
ATOM 1269 N N . VAL A 1 173 ? 11.438 -0.162 10.984 1.00 89.94 173 VAL A N 1
ATOM 1270 C CA . VAL A 1 173 ? 10.568 0.117 12.131 1.00 89.94 173 VAL A CA 1
ATOM 1271 C C . VAL A 1 173 ? 9.114 0.115 11.687 1.00 89.94 173 VAL A C 1
ATOM 1273 O O . VAL A 1 173 ? 8.687 0.970 10.916 1.00 89.94 173 VAL A O 1
ATOM 1276 N N . ASN A 1 174 ? 8.332 -0.824 12.214 1.00 89.94 174 ASN A N 1
ATOM 1277 C CA . ASN A 1 174 ? 6.886 -0.845 12.021 1.00 89.94 174 ASN A CA 1
ATOM 1278 C C . ASN A 1 174 ? 6.227 0.069 13.053 1.00 89.94 174 ASN A C 1
ATOM 1280 O O . ASN A 1 174 ? 6.489 -0.048 14.250 1.00 89.94 174 ASN A O 1
ATOM 1284 N N . VAL A 1 175 ? 5.371 0.974 12.597 1.00 89.50 175 VAL A N 1
ATOM 1285 C CA . VAL A 1 175 ? 4.688 1.966 13.424 1.00 89.50 175 VAL A CA 1
ATOM 1286 C C . VAL A 1 175 ? 3.186 1.811 13.232 1.00 89.50 175 VAL A C 1
ATOM 1288 O O . VAL A 1 175 ? 2.675 1.975 12.126 1.00 89.50 175 VAL A O 1
ATOM 1291 N N . ILE A 1 176 ? 2.479 1.509 14.318 1.00 89.62 176 ILE A N 1
ATOM 1292 C CA . ILE A 1 176 ? 1.020 1.391 14.337 1.00 89.62 176 ILE A CA 1
ATOM 1293 C C . ILE A 1 176 ? 0.474 2.415 15.319 1.00 89.62 176 ILE A C 1
ATOM 1295 O O . ILE A 1 176 ? 0.874 2.460 16.484 1.00 89.62 176 ILE A O 1
ATOM 1299 N N . GLU A 1 177 ? -0.449 3.240 14.850 1.00 89.56 177 GLU A N 1
ATOM 1300 C CA . GLU A 1 177 ? -1.207 4.146 15.700 1.00 89.56 177 GLU A CA 1
ATOM 1301 C C . GLU A 1 177 ? -2.542 3.516 16.086 1.00 89.56 177 GLU A C 1
ATOM 1303 O O . GLU A 1 177 ? -3.220 2.914 15.260 1.00 89.56 177 GLU A O 1
ATOM 1308 N N . PHE A 1 178 ? -2.936 3.681 17.341 1.00 87.56 178 PHE A N 1
ATOM 1309 C CA . PHE A 1 178 ? -4.215 3.258 17.886 1.00 87.56 178 PHE A CA 1
ATOM 1310 C C . PHE A 1 178 ? -4.927 4.468 18.466 1.00 87.56 178 PHE A C 1
ATOM 1312 O O . PHE A 1 178 ? -4.314 5.268 19.171 1.00 87.56 178 PHE A O 1
ATOM 1319 N N . TYR A 1 179 ? -6.221 4.587 18.207 1.00 85.19 179 TYR A N 1
ATOM 1320 C CA . TYR A 1 179 ? -7.066 5.609 18.819 1.00 85.19 179 TYR A CA 1
ATOM 1321 C C . TYR A 1 179 ? -8.140 4.935 19.678 1.00 85.19 179 TYR A C 1
ATOM 1323 O O . TYR A 1 179 ? -8.617 3.856 19.320 1.00 85.19 179 TYR A O 1
ATOM 1331 N N . PRO A 1 180 ? -8.552 5.516 20.813 1.00 79.69 180 PRO A N 1
ATOM 1332 C CA . PRO A 1 180 ? -9.566 4.890 21.646 1.00 79.69 180 PRO A CA 1
ATOM 1333 C C . PRO A 1 180 ? -10.952 5.043 21.000 1.00 79.69 180 PRO A C 1
ATOM 1335 O O . PRO A 1 180 ? -11.399 6.151 20.710 1.00 79.69 180 PRO A O 1
ATOM 1338 N N . ARG A 1 181 ? -11.658 3.926 20.787 1.00 76.12 181 ARG A N 1
ATOM 1339 C CA . ARG A 1 181 ? -13.042 3.899 20.266 1.00 76.12 181 ARG A CA 1
ATOM 1340 C C . ARG A 1 181 ? -14.068 4.261 21.336 1.00 76.12 181 ARG A C 1
ATOM 1342 O O . ARG A 1 181 ? -15.093 4.856 21.030 1.00 76.12 181 ARG A O 1
ATOM 1349 N N . ALA A 1 182 ? -13.765 3.955 22.595 1.00 68.56 182 ALA A N 1
ATOM 1350 C CA . ALA A 1 182 ? -14.647 4.207 23.732 1.00 68.56 182 ALA A CA 1
ATOM 1351 C C . ALA A 1 182 ? -14.623 5.665 24.242 1.00 68.56 182 ALA A C 1
ATOM 1353 O O . ALA A 1 182 ? -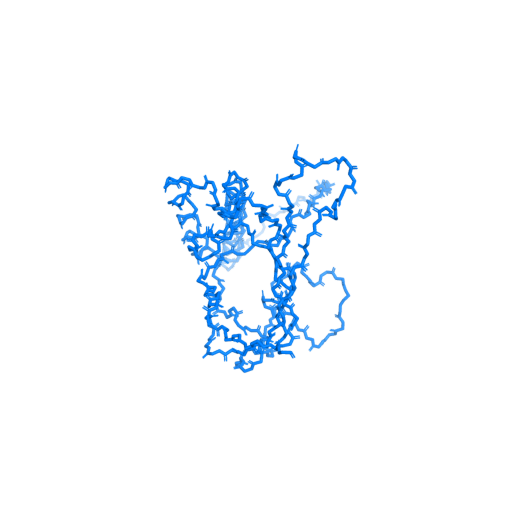15.213 5.950 25.282 1.00 68.56 182 ALA A O 1
ATOM 1354 N N . LEU A 1 183 ? -13.973 6.603 23.532 1.00 63.81 183 LEU A N 1
ATOM 1355 C CA . LEU A 1 183 ? -13.946 8.023 23.919 1.00 63.81 183 LEU A CA 1
ATOM 1356 C C . LEU A 1 183 ? -15.344 8.648 24.012 1.00 63.81 183 LEU A C 1
ATOM 1358 O O . LEU A 1 183 ? -15.529 9.578 24.786 1.00 63.81 183 LEU A O 1
ATOM 1362 N N . SER A 1 184 ? -16.332 8.131 23.276 1.00 59.84 184 SER A N 1
ATOM 1363 C CA . SER A 1 184 ? -17.725 8.587 23.367 1.00 59.84 184 SER A CA 1
ATOM 1364 C C . SER A 1 184 ? -18.392 8.283 24.713 1.00 59.84 184 SER A C 1
ATOM 1366 O O . SER A 1 184 ? -19.407 8.895 25.033 1.00 59.84 184 SER A O 1
ATOM 1368 N N . LEU A 1 185 ? -17.838 7.355 25.501 1.00 65.62 185 LEU A N 1
ATOM 1369 C CA . LEU A 1 185 ? -18.346 6.977 26.822 1.00 65.62 185 LEU A CA 1
ATOM 1370 C C . LEU A 1 185 ? -17.587 7.657 27.971 1.00 65.62 185 LEU A C 1
ATOM 1372 O O . LEU A 1 185 ? -17.958 7.481 29.130 1.00 65.62 185 LEU A O 1
ATOM 1376 N N . LEU A 1 186 ? -16.522 8.406 27.673 1.00 66.06 186 LEU A N 1
ATOM 1377 C CA . LEU A 1 186 ? -15.658 9.022 28.676 1.00 66.06 186 LEU A CA 1
ATOM 1378 C C . LEU A 1 186 ? -15.810 10.550 28.676 1.00 66.06 186 LEU A C 1
ATOM 1380 O O . LEU A 1 186 ? -16.046 11.151 27.628 1.00 66.06 186 LEU A O 1
ATOM 1384 N N . PRO A 1 187 ? -15.666 11.204 29.842 1.00 69.69 187 PRO A N 1
ATOM 1385 C CA . PRO A 1 187 ? -15.688 12.659 29.919 1.00 69.69 187 PRO A CA 1
ATOM 1386 C C . PRO A 1 187 ? -14.560 13.277 29.077 1.00 69.69 187 PRO A C 1
ATOM 1388 O O . PRO A 1 187 ? -13.467 12.715 28.953 1.00 69.69 187 PRO A O 1
ATOM 1391 N N . ALA A 1 188 ? -14.830 14.446 28.489 1.00 64.75 188 ALA A N 1
ATOM 1392 C CA . ALA A 1 188 ? -13.882 15.147 27.627 1.00 64.75 188 ALA A CA 1
ATOM 1393 C C . ALA A 1 188 ? -12.531 15.363 28.341 1.00 64.75 188 ALA A C 1
ATOM 1395 O O . ALA A 1 188 ? -12.489 15.878 29.456 1.00 64.75 188 ALA A O 1
ATOM 1396 N N . GLY A 1 189 ? -11.429 14.968 27.692 1.00 64.81 189 GLY A N 1
ATOM 1397 C CA . GLY A 1 189 ? -10.063 15.133 28.212 1.00 64.81 189 GLY A CA 1
ATOM 1398 C C . GLY A 1 189 ? -9.519 13.979 29.067 1.00 64.81 189 GLY A C 1
ATOM 1399 O O . GLY A 1 189 ? -8.401 14.086 29.560 1.00 64.81 189 GLY A O 1
ATOM 1400 N N . ALA A 1 190 ? -10.259 12.875 29.233 1.00 63.50 190 ALA A N 1
ATOM 1401 C CA . ALA A 1 190 ? -9.863 11.779 30.127 1.00 63.50 190 ALA A CA 1
ATOM 1402 C C . ALA A 1 190 ? -8.727 10.868 29.615 1.00 63.50 190 ALA A C 1
ATOM 1404 O O . ALA A 1 190 ? -8.112 10.175 30.422 1.00 63.50 190 ALA A O 1
ATOM 1405 N N . LEU A 1 191 ? -8.442 10.827 28.306 1.00 60.31 191 LEU A 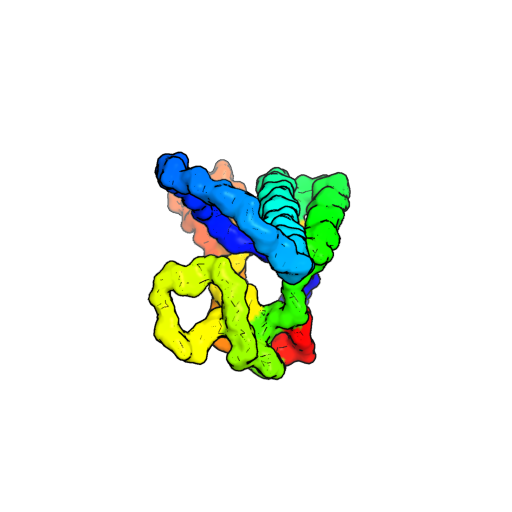N 1
ATOM 1406 C CA . LEU A 1 191 ? -7.422 9.933 27.742 1.00 60.31 191 LEU A CA 1
ATOM 1407 C C . LEU A 1 191 ? -6.564 10.619 26.670 1.00 60.31 191 LEU A C 1
ATOM 1409 O O . LEU A 1 191 ? -7.082 11.448 25.915 1.00 60.31 191 LEU A O 1
ATOM 1413 N N . PRO A 1 192 ? -5.271 10.247 26.556 1.00 59.47 192 PRO A N 1
ATOM 1414 C CA . PRO A 1 192 ? -4.454 10.616 25.407 1.00 59.47 192 PRO A CA 1
ATOM 1415 C C . PRO A 1 192 ? -5.139 10.164 24.112 1.00 59.47 192 PRO A C 1
ATOM 1417 O O . PRO A 1 192 ? -5.688 9.066 24.024 1.00 59.47 192 PRO A O 1
ATOM 1420 N N . THR A 1 193 ? -5.118 11.034 23.105 1.00 70.00 193 THR A N 1
ATOM 1421 C CA . THR A 1 193 ? -5.909 10.888 21.875 1.00 70.00 193 THR A CA 1
ATOM 1422 C C . THR A 1 193 ? -5.441 9.742 20.975 1.00 70.00 193 THR A C 1
ATOM 1424 O O . THR A 1 193 ? -6.262 9.181 20.251 1.00 70.00 193 THR A O 1
ATOM 1427 N N . THR A 1 194 ? -4.160 9.355 21.057 1.00 78.50 194 THR A N 1
ATOM 1428 C CA . THR A 1 194 ? -3.553 8.305 20.223 1.00 78.50 194 THR A CA 1
ATOM 1429 C C . THR A 1 194 ? -2.413 7.595 20.964 1.00 78.50 194 THR A C 1
ATOM 1431 O O . THR A 1 194 ? -1.554 8.238 21.565 1.00 78.50 194 THR A O 1
ATOM 1434 N N . THR A 1 195 ? -2.355 6.266 20.886 1.00 86.56 195 THR A N 1
ATOM 1435 C CA . THR A 1 195 ? -1.215 5.437 21.311 1.00 86.56 195 THR A CA 1
ATOM 1436 C C . THR A 1 195 ? -0.426 4.990 20.086 1.00 86.56 195 THR A C 1
ATOM 1438 O O . THR A 1 195 ? -1.011 4.500 19.127 1.00 86.56 195 THR A O 1
ATOM 1441 N N . ARG A 1 196 ? 0.904 5.124 20.098 1.00 89.31 196 ARG A N 1
ATOM 1442 C CA . ARG A 1 196 ? 1.765 4.704 18.983 1.00 89.31 196 ARG A CA 1
ATOM 1443 C C . ARG A 1 196 ? 2.671 3.556 19.412 1.00 89.31 196 ARG A C 1
ATOM 1445 O O . ARG A 1 196 ? 3.518 3.730 20.282 1.00 89.31 196 ARG A O 1
ATOM 1452 N N . VAL A 1 197 ? 2.516 2.406 18.770 1.00 89.81 197 VAL A N 1
ATOM 1453 C CA . VAL A 1 197 ? 3.367 1.229 18.958 1.00 89.81 197 VAL A CA 1
ATOM 1454 C C . VAL A 1 197 ? 4.443 1.244 17.880 1.00 89.81 197 VAL A C 1
ATOM 1456 O O . VAL A 1 197 ? 4.129 1.344 16.695 1.00 89.81 197 VAL A O 1
ATOM 1459 N N . ARG A 1 198 ? 5.712 1.171 18.289 1.00 91.94 198 ARG A N 1
ATOM 1460 C CA . ARG A 1 198 ? 6.864 1.083 17.384 1.00 91.94 198 ARG A CA 1
ATOM 1461 C C . ARG A 1 198 ? 7.570 -0.240 17.630 1.00 91.94 198 ARG A C 1
ATOM 1463 O O . ARG A 1 198 ? 7.896 -0.549 18.771 1.00 91.94 198 ARG A O 1
ATOM 1470 N N . VAL A 1 199 ? 7.806 -0.996 16.568 1.00 90.25 199 VAL A N 1
ATOM 1471 C CA . VAL A 1 199 ? 8.490 -2.289 16.620 1.00 90.25 199 VAL A CA 1
ATOM 1472 C C . VAL A 1 199 ? 9.719 -2.214 15.729 1.00 90.25 199 VAL A C 1
ATOM 1474 O O . VAL A 1 199 ? 9.594 -2.130 14.505 1.00 90.25 199 VAL A O 1
ATOM 1477 N N . GLY A 1 200 ? 10.894 -2.200 16.357 1.00 89.50 200 GLY A N 1
ATOM 1478 C CA . GLY A 1 200 ? 12.185 -2.206 15.676 1.00 89.50 200 GLY A CA 1
ATOM 1479 C C . GLY A 1 200 ? 12.553 -3.601 15.182 1.00 89.50 200 GLY A C 1
ATOM 1480 O O . GLY A 1 200 ? 12.354 -4.600 15.877 1.00 89.50 200 GLY A O 1
ATOM 1481 N N . THR A 1 201 ? 13.066 -3.673 13.959 1.00 90.44 201 THR A N 1
ATOM 1482 C CA . THR A 1 201 ? 13.533 -4.913 13.343 1.00 90.44 201 THR A CA 1
ATOM 1483 C C . THR A 1 201 ? 14.801 -4.677 12.531 1.00 90.44 201 THR A C 1
ATOM 1485 O O . THR A 1 201 ? 14.978 -3.611 11.936 1.00 90.44 201 THR A O 1
ATOM 1488 N N . ARG A 1 202 ? 15.647 -5.710 12.456 1.00 89.69 202 ARG A N 1
ATOM 1489 C CA . ARG A 1 202 ? 16.736 -5.798 11.483 1.00 89.69 202 ARG A CA 1
ATOM 1490 C C . ARG A 1 202 ? 16.307 -6.532 10.229 1.00 89.69 202 ARG A C 1
ATOM 1492 O O . ARG A 1 202 ? 15.800 -7.654 10.303 1.00 89.69 202 ARG A O 1
ATOM 1499 N N . ALA A 1 203 ? 16.564 -5.912 9.091 1.00 88.19 203 ALA A N 1
ATOM 1500 C CA . ALA A 1 203 ? 16.340 -6.431 7.762 1.00 88.19 203 ALA A CA 1
ATOM 1501 C C . ALA A 1 203 ? 17.594 -7.109 7.208 1.00 88.19 203 ALA A C 1
ATOM 1503 O O . ALA A 1 203 ? 18.713 -6.614 7.330 1.00 88.19 203 ALA A O 1
ATOM 1504 N N . ARG A 1 204 ? 17.386 -8.246 6.546 1.00 88.69 204 ARG A N 1
ATOM 1505 C CA . ARG A 1 204 ? 18.404 -8.924 5.743 1.00 88.69 204 ARG A CA 1
ATOM 1506 C C . ARG A 1 204 ? 17.766 -9.496 4.488 1.00 88.69 204 ARG A C 1
ATOM 1508 O O . ARG A 1 204 ? 16.737 -10.171 4.580 1.00 88.69 204 ARG A O 1
ATOM 1515 N N . ALA A 1 205 ? 18.373 -9.267 3.331 1.00 87.00 205 ALA A N 1
ATOM 1516 C CA . ALA A 1 205 ? 17.912 -9.870 2.091 1.00 87.00 205 ALA A CA 1
ATOM 1517 C C . ALA A 1 205 ? 18.030 -11.403 2.181 1.00 87.00 205 ALA A C 1
ATOM 1519 O O . ALA A 1 205 ? 19.016 -11.954 2.678 1.00 87.00 205 ALA A O 1
ATOM 1520 N N . ARG A 1 206 ? 16.974 -12.099 1.758 1.00 86.31 206 ARG A N 1
ATOM 1521 C CA . ARG A 1 206 ? 16.927 -13.566 1.637 1.00 86.31 206 ARG A CA 1
ATOM 1522 C C . ARG A 1 206 ? 16.955 -14.006 0.175 1.00 86.31 206 ARG A C 1
ATOM 1524 O O . ARG A 1 206 ? 17.410 -15.106 -0.109 1.00 86.31 206 ARG A O 1
ATOM 1531 N N . SER A 1 207 ? 16.444 -13.160 -0.714 1.00 81.81 207 SER A N 1
ATOM 1532 C CA . SER A 1 207 ? 16.448 -13.291 -2.172 1.00 81.81 207 SER A CA 1
ATOM 1533 C C . SER A 1 207 ? 16.211 -11.904 -2.793 1.00 81.81 207 SER A C 1
ATOM 1535 O O . SER A 1 207 ? 15.798 -11.006 -2.054 1.00 81.81 207 SER A O 1
ATOM 1537 N N . PRO A 1 208 ? 16.364 -11.726 -4.121 1.00 79.69 208 PRO A N 1
ATOM 1538 C CA . PRO A 1 208 ? 16.125 -10.440 -4.797 1.00 79.69 208 PRO A CA 1
ATOM 1539 C C . PRO A 1 208 ? 14.739 -9.822 -4.551 1.00 79.69 208 PRO A C 1
ATOM 1541 O O . PRO A 1 208 ? 14.560 -8.616 -4.669 1.00 79.69 208 PRO A O 1
ATOM 1544 N N . SER A 1 209 ? 13.752 -10.653 -4.197 1.00 80.00 209 SER A N 1
ATOM 1545 C CA . SER A 1 209 ? 12.358 -10.278 -3.932 1.00 80.00 209 SER A CA 1
ATOM 1546 C C . SER A 1 209 ? 11.901 -10.437 -2.476 1.00 80.00 209 SER A C 1
ATOM 1548 O O . SER A 1 209 ? 10.719 -10.245 -2.190 1.00 80.00 209 SER A O 1
ATOM 1550 N N . ARG A 1 210 ? 12.785 -10.815 -1.537 1.00 82.56 210 ARG A N 1
ATOM 1551 C CA . ARG A 1 210 ? 12.376 -11.137 -0.158 1.00 82.56 210 ARG A CA 1
ATOM 1552 C C . ARG A 1 210 ? 13.344 -10.610 0.889 1.00 82.56 210 ARG A C 1
ATOM 1554 O O . ARG A 1 210 ? 14.517 -10.978 0.919 1.00 82.56 210 ARG A O 1
ATOM 1561 N N . VAL A 1 211 ? 12.799 -9.852 1.837 1.00 85.06 211 VAL A N 1
ATOM 1562 C CA . VAL A 1 211 ? 13.494 -9.39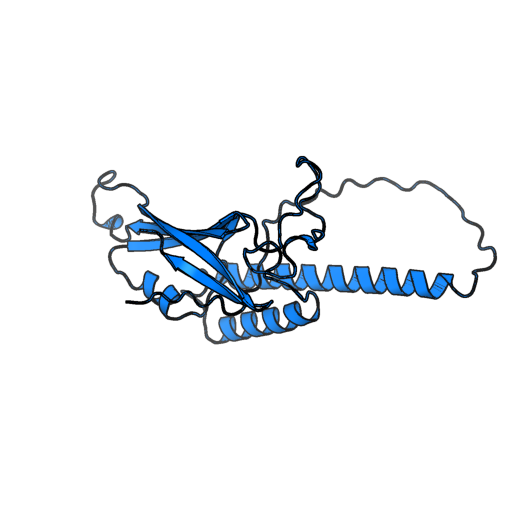8 3.046 1.00 85.06 211 VAL A CA 1
ATOM 1563 C C . VAL A 1 211 ? 13.050 -10.244 4.239 1.00 85.06 211 VAL A C 1
ATOM 1565 O O . VAL A 1 211 ? 11.861 -10.482 4.444 1.00 85.06 211 VAL A O 1
ATOM 1568 N N . GLY A 1 212 ? 14.010 -10.728 5.023 1.00 86.75 212 GLY A N 1
ATOM 1569 C CA . GLY A 1 212 ? 13.765 -11.299 6.342 1.00 86.75 212 GLY A CA 1
ATOM 1570 C C . GLY A 1 212 ? 13.894 -10.224 7.416 1.00 86.75 212 GLY A C 1
ATOM 1571 O O . GLY A 1 212 ? 14.848 -9.451 7.380 1.00 86.75 212 GLY A O 1
ATOM 1572 N N . LEU A 1 213 ? 12.964 -10.206 8.371 1.00 88.75 213 LEU A N 1
ATOM 1573 C CA . LEU A 1 213 ? 12.968 -9.285 9.508 1.00 88.75 213 LEU A CA 1
ATOM 1574 C C . LEU A 1 213 ? 13.242 -10.051 10.806 1.00 88.75 213 LEU A C 1
ATOM 1576 O O . LEU A 1 213 ? 12.675 -11.121 11.026 1.00 88.75 213 LEU A O 1
ATOM 1580 N N . THR A 1 214 ? 14.103 -9.502 11.659 1.00 89.25 214 THR A N 1
ATOM 1581 C CA . THR A 1 214 ? 14.405 -10.031 12.997 1.00 89.25 214 THR A CA 1
ATOM 1582 C C . THR A 1 214 ? 14.082 -8.963 14.029 1.00 89.25 214 THR A C 1
ATOM 1584 O O . THR A 1 214 ? 14.563 -7.843 13.895 1.00 89.25 214 THR A O 1
ATOM 1587 N N . PHE A 1 215 ? 13.260 -9.279 15.030 1.00 86.62 215 PHE A N 1
ATOM 1588 C CA . PHE A 1 215 ? 12.895 -8.321 16.075 1.00 86.62 215 PHE A CA 1
ATOM 1589 C C . PHE A 1 215 ? 14.102 -7.957 16.932 1.00 86.62 215 PHE A C 1
ATOM 1591 O O . PHE A 1 215 ? 14.860 -8.835 17.345 1.00 86.62 215 PHE A O 1
ATOM 1598 N N . GLU A 1 216 ? 14.251 -6.665 17.198 1.00 79.19 216 GLU A N 1
ATOM 1599 C CA . GLU A 1 216 ? 15.179 -6.173 18.208 1.00 79.19 216 GLU A CA 1
ATOM 1600 C C . GLU A 1 216 ? 14.425 -6.074 19.540 1.00 79.19 216 GLU A C 1
ATOM 1602 O O . GLU A 1 216 ? 13.310 -5.549 19.587 1.00 79.19 216 GLU A O 1
ATOM 1607 N N . THR A 1 217 ? 15.006 -6.647 20.593 1.00 62.06 217 THR A N 1
ATOM 1608 C CA . THR A 1 217 ? 14.557 -6.492 21.988 1.00 62.06 217 THR A CA 1
ATOM 1609 C C . THR A 1 217 ? 15.125 -5.238 22.614 1.00 62.06 217 THR A C 1
ATOM 1611 O O . THR A 1 217 ? 16.332 -4.993 22.387 1.00 62.06 217 THR A O 1
#

Radius of gyration: 22.39 Å; chains: 1; bounding box: 46×47×75 Å

Organism: Emiliania huxleyi (NCBI:txid2903)